Protein 1T71 (pdb70)

Sequence (281 aa):
MMNSIKFIFLGDVYGKAGRNIIKNNLAQLKSKYQADLVIVNAENTTHGKGLSLKHYEFLKEAGVNYITMGNHTWFQKLDLAVVINKKDLVRPLNLDTSFAFHNLGQGSLVFEFNKAKIRITNLLGTSVPLPFKTTNPFKVLKELILKRDCDLHIVDFHAETTSEKNAFCMAFDGYVTTIFGTHTHVPSADLRITPKGSAYITDVGMCGPGFGSVIGANPEQSIRLFCAGSREHFEVSKCGAQLNGVFFEVDVNTKKVIKTEAIRIVEDDPRYLKQDYFNLI

InterPro domains:
  IPR005235 Metallophosphoesterase, YmdB-like [PF13277] (8-262)
  IPR005235 Metallophosphoesterase, YmdB-like [PIRSF004789] (5-269)
  IPR005235 Metallophosphoesterase, YmdB-like [PTHR36303] (5-270)
  IPR005235 Metallophosphoesterase, YmdB-like [TIGR00282] (5-274)
  IPR029052 Metallo-dependent phosphatase-like [G3DSA:3.60.21.10] (1-281)
  IPR029052 Metallo-dependent phosphatase-like [SSF56300] (5-265)

Solvent-accessible surface area: 13166 Å² total; per-residue (Å²): 245,91,66,26,1,62,0,0,0,0,0,0,0,12,0,137,16,0,18,69,10,1,87,101,20,3,69,114,17,85,71,147,23,122,13,61,13,0,0,0,0,0,3,5,0,6,136,2,45,0,8,13,64,149,14,5,82,51,0,76,96,13,28,2,49,35,2,0,4,0,25,59,12,18,94,39,130,170,44,26,63,81,6,5,86,35,143,17,1,1,14,0,51,0,15,28,109,92,27,66,69,59,105,24,25,63,4,19,9,50,36,141,52,90,166,4,80,0,23,0,0,0,0,0,0,98,36,7,114,42,133,33,129,26,53,61,0,55,151,32,0,110,133,28,19,104,86,182,49,40,54,0,7,1,0,0,0,0,0,81,43,94,79,17,2,61,51,0,10,142,53,11,10,33,152,9,8,0,2,0,0,0,33,43,14,85,43,34,119,57,35,129,59,12,114,118,15,3,0,11,4,10,3,2,0,1,0,0,0,2,137,9,22,53,75,0,19,30,9,76,14,17,44,95,97,167,68,73,45,42,227,67,131,88,89,36,8,192,11,14,12,25,0,2,4,0,8,0,23,0,11,20,104,76,96,98,7,74,110,31,81,62,7,131,39,67,91,111,34,107,122,77,148,145,57,79,44,190,91,126,49

CATH classification: 3.60.21.10

Secondary structure (DSSP, 8-state):
-----EEEEE-EEBHHHHHHHHHTTHHHHHHHHT-SEEEEE-TBTTTTSS--HHHHHHHHHHT--EEE--TTTT--GGGHHHHTT-TTEE-BS-B-TTSTTTTSSBSEEEEE-SS-EEEEEEEE-TTS--SS-B--HHHHHHHHHTT---SEEEEEEE-S-HHHHHHHHHHHTTTSSEEEEESSSS--TT-EE-TTS-EEES---EEB--BTBBTTB-HHHHHHHHTT-------B--S-EEEEEEEEE--TTT----EEEEEEEEE--GGGTT--TT---

Radius of gyration: 18.38 Å; Cα contacts (8 Å, |Δi|>4): 696; chains: 1; bounding box: 46×60×40 Å

Foldseek 3Di:
DFDWAKEKEWAEQAEPQLLVVLLVPVVVVCVVRVHPAYEYEHQLYHQGGEADPVRLVSCVVSGHQAYEYAQRHCVPPVCQLPVQQDQRYAYACFADPVDDCNPRHHQKDWDADDLWIEMEGEHEFPQDDHPHDTHHPLVVVVVVLVVPDTLAYHYEYEYDDLVSLVVSCVSCVQSHAEREYHHPQQFDPAWDQDPNQHTYGSYQHYWEAAPLADSQWHVLCVLCCVPVNDPPDTGGDPFWTKIWIKMWMAGSVVRGIDDMDIDIDTTGHCVSVVDDCVVSD

Organism: Mycoplasma pneumoniae (strain ATCC 29342 / M129 / Subtype 1) (NCBI:txid272634)

B-factor: mean 36.64, std 18.84, range [13.67, 140.33]

Nearest PDB structures (foldseek):
  1t71-assembly1_A  TM=1.004E+00  e=1.460E-63  Mycoplasmoides pneumoniae M129
  4b2o-assembly1_D  TM=9.409E-01  e=4.044E-31  Bacillus subtilis subsp. subtilis str. 168
  1t70-assembly4_H  TM=9.377E-01  e=1.439E-26  Deinococcus radiodurans R1 = ATCC 13939 = DSM 20539
  2cv9-assembly1_A  TM=9.483E-01  e=6.217E-26  Thermus thermophilus HB8
  6weo-assembly11_S  TM=5.637E-01  e=6.000E+00  Mus musculus

Structure (mmCIF, N/CA/C/O backbone):
data_1T71
#
_entry.id   1T71
#
_cell.length_a   84.896
_cell.length_b   84.896
_cell.length_c   162.726
_cell.angle_alpha   90.00
_cell.angle_beta   90.00
_cell.angle_gamma   90.00
#
_symmetry.space_group_name_H-M   'P 43 21 2'
#
loop_
_entity.id
_entity.type
_entity.pdbx_description
1 polymer phosphatase
2 non-polymer 'FE (III) ION'
3 water water
#
loop_
_atom_site.group_PDB
_atom_site.id
_atom_site.type_symbol
_atom_site.label_atom_id
_atom_site.label_alt_id
_atom_site.label_comp_id
_atom_site.label_asym_id
_atom_site.label_entity_id
_atom_site.label_seq_id
_atom_site.pdbx_PDB_ins_code
_atom_site.Cartn_x
_atom_site.Cartn_y
_atom_site.Cartn_z
_atom_site.occupancy
_atom_site.B_iso_or_equiv
_atom_site.auth_seq_id
_atom_site.auth_comp_id
_atom_site.auth_asym_id
_atom_site.auth_atom_id
_atom_site.pdbx_PDB_model_num
ATOM 1 N N . MET A 1 1 ? 21.055 103.465 126.542 1.00 88.82 1 MET A N 1
ATOM 2 C CA . MET A 1 1 ? 21.425 103.034 125.162 1.00 88.93 1 MET A CA 1
ATOM 3 C C . MET A 1 1 ? 21.852 101.565 125.111 1.00 87.54 1 MET A C 1
ATOM 4 O O . MET A 1 1 ? 21.191 100.736 124.483 1.00 87.88 1 MET A O 1
ATOM 9 N N . MET A 1 2 ? 22.960 101.264 125.783 1.00 93.37 2 MET A N 1
ATOM 10 C CA . MET A 1 2 ? 23.539 9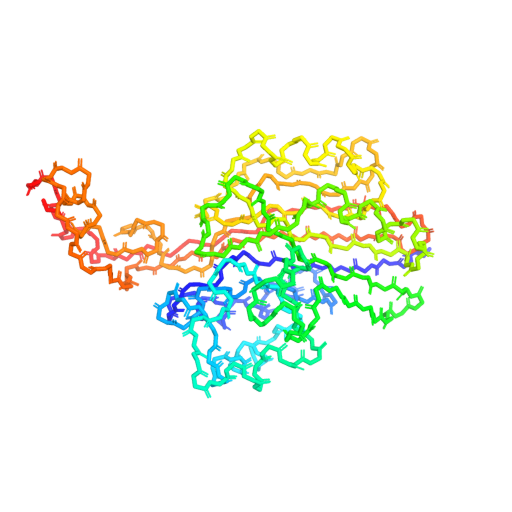9.921 125.836 1.00 90.65 2 MET A CA 1
ATOM 11 C C . MET A 1 2 ? 23.555 99.249 124.464 1.00 88.13 2 MET A C 1
ATOM 12 O O . MET A 1 2 ? 22.518 98.860 123.924 1.00 88.25 2 MET A O 1
ATOM 17 N N . ASN A 1 3 ? 24.743 99.133 123.887 1.00 51.91 3 ASN A N 1
ATOM 18 C CA . ASN A 1 3 ? 24.863 98.503 122.588 1.00 48.68 3 ASN A CA 1
ATOM 19 C C . ASN A 1 3 ? 25.155 97.023 122.781 1.00 45.35 3 ASN A C 1
ATOM 20 O O . ASN A 1 3 ? 25.895 96.629 123.683 1.00 44.28 3 ASN A O 1
ATOM 25 N N . SER A 1 4 ? 24.550 96.207 121.929 1.00 53.47 4 SER A N 1
ATOM 26 C CA . SER A 1 4 ? 24.726 94.772 121.990 1.00 49.18 4 SER A CA 1
ATOM 27 C C . SER A 1 4 ? 25.072 94.247 120.610 1.00 46.81 4 SER A C 1
ATOM 28 O O . SER A 1 4 ? 25.036 94.981 119.626 1.00 45.83 4 SER A O 1
ATOM 31 N N . ILE A 1 5 ? 25.408 92.966 120.550 1.00 36.86 5 ILE A N 1
ATOM 32 C CA . ILE A 1 5 ? 25.731 92.323 119.293 1.00 33.60 5 ILE A CA 1
ATOM 33 C C . ILE A 1 5 ? 24.766 91.148 119.169 1.00 32.79 5 ILE A C 1
ATOM 34 O O . ILE A 1 5 ? 24.647 90.325 120.077 1.00 29.66 5 ILE A O 1
ATOM 39 N N . LYS A 1 6 ? 24.054 91.102 118.050 1.00 35.37 6 LYS A N 1
ATOM 40 C CA . LYS A 1 6 ? 23.085 90.054 117.798 1.00 35.47 6 LYS A CA 1
ATOM 41 C C . LYS A 1 6 ? 23.669 89.012 116.859 1.00 34.02 6 LYS A C 1
ATOM 42 O O . LYS A 1 6 ? 24.112 89.339 115.755 1.00 34.13 6 LYS A O 1
ATOM 48 N N . PHE A 1 7 ? 23.686 87.759 117.312 1.00 29.78 7 PHE A N 1
ATOM 49 C CA . PHE A 1 7 ? 24.238 86.663 116.518 1.00 27.68 7 PHE A CA 1
ATOM 50 C C . PHE A 1 7 ? 23.217 85.611 116.129 1.00 27.02 7 PHE A C 1
ATOM 51 O O . PHE A 1 7 ? 22.149 85.501 116.730 1.00 28.41 7 PHE A O 1
ATOM 59 N N . ILE A 1 8 ? 23.589 84.816 115.131 1.00 27.20 8 ILE A N 1
ATOM 60 C CA . ILE A 1 8 ? 22.788 83.692 114.661 1.00 26.01 8 ILE A CA 1
ATOM 61 C C . ILE A 1 8 ? 23.785 82.560 114.436 1.00 25.83 8 ILE A C 1
ATOM 62 O O . ILE A 1 8 ? 24.730 82.711 113.660 1.00 24.79 8 ILE A O 1
ATOM 67 N N . PHE A 1 9 ? 23.592 81.443 115.133 1.00 27.97 9 PHE A N 1
ATOM 68 C CA . PHE A 1 9 ? 24.476 80.289 114.990 1.00 27.48 9 PHE A CA 1
ATOM 69 C C . PHE A 1 9 ? 23.671 79.107 114.444 1.00 27.49 9 PHE A C 1
ATOM 70 O O . PHE A 1 9 ? 22.687 78.688 115.053 1.00 28.89 9 PHE A O 1
ATOM 78 N N . LEU A 1 10 ? 24.089 78.576 113.297 1.00 28.28 10 LEU A N 1
ATOM 79 C CA . LEU A 1 10 ? 23.392 77.451 112.673 1.00 27.49 10 LEU A CA 1
ATOM 80 C C . LEU A 1 10 ? 24.192 76.158 112.811 1.00 27.99 10 LEU A C 1
ATOM 81 O O . LEU A 1 10 ? 25.422 76.164 112.693 1.00 29.53 10 LEU A O 1
ATOM 86 N N . GLY A 1 11 ? 23.484 75.057 113.050 1.00 24.27 11 GLY A N 1
ATOM 87 C CA . GLY A 1 11 ? 24.128 73.763 113.221 1.00 24.09 11 GLY A CA 1
ATOM 88 C C . GLY A 1 11 ? 24.615 73.116 111.935 1.00 25.49 11 GLY A C 1
ATOM 89 O O . GLY A 1 11 ? 24.344 73.602 110.838 1.00 25.94 11 GLY A O 1
ATOM 90 N N . ASP A 1 12 ? 25.330 72.004 112.089 1.00 23.87 12 ASP A N 1
ATOM 91 C CA . ASP A 1 12 ? 25.914 71.242 110.988 1.00 22.62 12 ASP A CA 1
ATOM 92 C C . ASP A 1 12 ? 25.205 71.343 109.649 1.00 20.86 12 ASP A C 1
ATOM 93 O O . ASP A 1 12 ? 24.087 70.848 109.494 1.00 19.61 12 ASP A O 1
ATOM 98 N N . VAL A 1 13 ? 25.874 71.971 108.681 1.00 22.06 13 VAL A N 1
ATOM 99 C CA . VAL A 1 13 ? 25.338 72.107 107.326 1.00 22.24 13 VAL A CA 1
ATOM 100 C C . VAL A 1 13 ? 25.558 70.751 106.664 1.00 21.76 13 VAL A C 1
ATOM 101 O O . VAL A 1 13 ? 26.683 70.263 106.610 1.00 24.32 13 VAL A O 1
ATOM 105 N N . TYR A 1 14 ? 24.497 70.149 106.145 1.00 22.05 14 TYR A N 1
ATOM 106 C CA . TYR A 1 14 ? 24.613 68.819 105.557 1.00 21.88 14 TYR A CA 1
ATOM 107 C C . TYR A 1 14 ? 24.078 68.693 104.125 1.00 22.73 14 TYR A C 1
ATOM 108 O O . TYR A 1 14 ? 22.865 68.732 103.889 1.00 20.55 14 TYR A O 1
ATOM 117 N N . GLY A 1 15 ? 25.000 68.541 103.176 1.00 22.12 15 GLY A N 1
ATOM 118 C CA . GLY A 1 15 ? 24.633 68.363 101.782 1.00 22.85 15 GLY A CA 1
ATOM 119 C C . GLY A 1 15 ? 23.904 69.488 101.072 1.00 24.46 15 GLY A C 1
ATOM 120 O O . GLY A 1 15 ? 23.837 70.622 101.550 1.00 23.14 15 GLY A O 1
ATOM 121 N N . LYS A 1 16 ? 23.349 69.157 99.910 1.00 26.00 16 LYS A N 1
ATOM 122 C CA . LYS A 1 16 ? 22.623 70.123 99.095 1.00 26.45 16 LYS A CA 1
ATOM 123 C C . LYS A 1 16 ? 21.391 70.632 99.832 1.00 24.98 16 LYS A C 1
ATOM 124 O O . LYS A 1 16 ? 21.058 71.815 99.761 1.00 24.10 16 LYS A O 1
ATOM 130 N N . ALA A 1 17 ? 20.715 69.740 100.547 1.00 22.80 17 ALA A N 1
ATOM 131 C CA . ALA A 1 17 ? 19.518 70.137 101.273 1.00 22.43 17 ALA A CA 1
ATOM 132 C C . ALA A 1 17 ? 19.837 71.210 102.312 1.00 22.28 17 ALA A C 1
ATOM 133 O O . ALA A 1 17 ? 19.092 72.175 102.466 1.00 22.18 17 ALA A O 1
ATOM 135 N N . GLY A 1 18 ? 20.942 71.041 103.025 1.00 24.22 18 GLY A N 1
ATOM 136 C CA . GLY A 1 18 ? 21.298 72.023 104.029 1.00 25.00 18 GLY A CA 1
ATOM 137 C C . GLY A 1 18 ? 21.677 73.331 103.365 1.00 25.98 18 GLY A C 1
ATOM 138 O O . GLY A 1 18 ? 21.260 74.407 103.793 1.00 24.12 18 GLY A O 1
ATOM 139 N N . ARG A 1 19 ? 22.472 73.230 102.308 1.00 27.38 19 ARG A N 1
ATOM 140 C CA . ARG A 1 19 ? 22.922 74.405 101.573 1.00 29.76 19 ARG A CA 1
ATOM 141 C C . ARG A 1 19 ? 21.739 75.221 101.072 1.00 28.34 19 ARG A C 1
ATOM 142 O O . ARG A 1 19 ? 21.699 76.437 101.246 1.00 26.77 19 ARG A O 1
ATOM 150 N N . ASN A 1 20 ? 20.770 74.543 100.465 1.00 27.10 20 ASN A N 1
ATOM 151 C CA . ASN A 1 20 ? 19.594 75.213 99.925 1.00 28.12 20 ASN A CA 1
ATOM 152 C C . ASN A 1 20 ? 18.655 75.864 100.930 1.00 27.83 20 ASN A C 1
ATOM 153 O O . ASN A 1 20 ? 18.176 76.975 100.699 1.00 27.32 20 ASN A O 1
ATOM 158 N N . ILE A 1 21 ? 18.376 75.198 102.045 1.00 27.44 21 ILE A N 1
ATOM 159 C CA . ILE A 1 21 ? 17.464 75.807 102.999 1.00 27.18 21 ILE A CA 1
ATOM 160 C C . ILE A 1 21 ? 18.108 77.026 103.664 1.00 27.03 21 ILE A C 1
ATOM 161 O O . ILE A 1 21 ? 17.408 77.928 104.119 1.00 26.31 21 ILE A O 1
ATOM 166 N N . ILE A 1 22 ? 19.438 77.061 103.705 1.00 24.15 22 ILE A N 1
ATOM 167 C CA . ILE A 1 22 ? 20.132 78.197 104.300 1.00 26.86 22 ILE A CA 1
ATOM 168 C C . ILE A 1 22 ? 20.120 79.378 103.326 1.00 28.40 22 ILE A C 1
ATOM 169 O O . ILE A 1 22 ? 19.931 80.529 103.724 1.00 29.09 22 ILE A O 1
ATOM 174 N N . LYS A 1 23 ? 20.321 79.089 102.048 1.00 30.81 23 LYS A N 1
ATOM 175 C CA . LYS A 1 23 ? 20.320 80.137 101.036 1.00 34.11 23 LYS A CA 1
ATOM 176 C C . LYS A 1 23 ? 18.934 80.771 100.937 1.00 33.55 23 LYS A C 1
ATOM 177 O O . LYS A 1 23 ? 18.808 81.980 100.796 1.00 35.51 23 LYS A O 1
ATOM 183 N N . ASN A 1 24 ? 17.899 79.945 101.028 1.00 34.60 24 ASN A N 1
ATOM 184 C CA . ASN A 1 24 ? 16.519 80.416 100.932 1.00 34.86 24 ASN A CA 1
ATOM 185 C C . ASN A 1 24 ? 15.934 81.049 102.195 1.00 34.25 24 ASN A C 1
ATOM 186 O O . ASN A 1 24 ? 14.784 81.484 102.171 1.00 34.67 24 ASN A O 1
ATOM 191 N N . ASN A 1 25 ? 16.692 81.107 103.290 1.00 30.09 25 ASN A N 1
ATOM 192 C CA . ASN A 1 25 ? 16.140 81.670 104.524 1.00 29.63 25 ASN A CA 1
ATOM 193 C C . ASN A 1 25 ? 17.037 82.592 105.342 1.00 29.01 25 ASN A C 1
ATOM 194 O O . ASN A 1 25 ? 16.547 83.342 106.184 1.00 29.26 25 ASN A O 1
ATOM 199 N N . LEU A 1 26 ? 18.341 82.548 105.105 1.00 30.47 26 LEU A N 1
ATOM 200 C CA . LEU A 1 26 ? 19.262 83.359 105.891 1.00 31.76 26 LEU A CA 1
ATOM 201 C C . LEU A 1 26 ? 18.952 84.858 105.883 1.00 32.22 26 LEU A C 1
ATOM 202 O O . LEU A 1 26 ? 18.995 85.511 106.930 1.00 31.69 26 LEU A O 1
ATOM 207 N N . ALA A 1 27 ? 18.635 85.405 104.714 1.00 30.06 27 ALA A N 1
ATOM 208 C CA . ALA A 1 27 ? 18.321 86.829 104.619 1.00 29.78 27 ALA A CA 1
ATOM 209 C C . ALA A 1 27 ? 17.130 87.154 105.509 1.00 29.65 27 ALA A C 1
ATOM 210 O O . ALA A 1 27 ? 17.181 88.076 106.319 1.00 29.51 27 ALA A O 1
ATOM 212 N N . GLN A 1 28 ? 16.057 86.386 105.354 1.00 30.65 28 GLN A N 1
ATOM 213 C CA . GLN A 1 28 ? 14.843 86.588 106.139 1.00 32.54 28 GLN A CA 1
ATOM 214 C C . GLN A 1 28 ? 15.133 86.527 107.634 1.00 31.96 28 GLN A C 1
ATOM 215 O O . GLN A 1 28 ? 14.683 87.378 108.400 1.00 32.82 28 GLN A O 1
ATOM 221 N N . LEU A 1 29 ? 15.878 85.505 108.040 1.00 29.24 29 LEU A N 1
ATOM 222 C CA . LEU A 1 29 ? 16.236 85.309 109.436 1.00 29.56 29 LEU A CA 1
ATOM 223 C C . LEU A 1 29 ? 17.136 86.436 109.922 1.00 30.53 29 LEU A C 1
ATOM 224 O O . LEU A 1 29 ? 16.929 86.987 111.006 1.00 29.51 29 LEU A O 1
ATOM 229 N N . LYS A 1 30 ? 18.137 86.777 109.120 1.00 36.19 30 LYS A N 1
ATOM 230 C CA . LYS A 1 30 ? 19.060 87.844 109.483 1.00 38.65 30 LYS A CA 1
ATOM 231 C C . LYS A 1 30 ? 18.262 89.128 109.707 1.00 39.18 30 LYS A C 1
ATOM 232 O O . LYS A 1 30 ? 18.545 89.906 110.618 1.00 37.90 30 LYS A O 1
ATOM 238 N N . SER A 1 31 ? 17.245 89.328 108.877 1.00 40.55 31 SER A N 1
ATOM 239 C CA . SER A 1 31 ? 16.397 90.506 108.980 1.00 40.56 31 SER A CA 1
ATOM 240 C C . SER A 1 31 ? 15.504 90.447 110.214 1.00 39.77 31 SER A C 1
ATOM 241 O O . SER A 1 31 ? 15.425 91.405 110.979 1.00 39.10 31 SER A O 1
ATOM 244 N N . LYS A 1 32 ? 14.830 89.317 110.399 1.00 38.74 32 LYS A N 1
ATOM 245 C CA . LYS A 1 32 ? 13.929 89.133 111.536 1.00 38.07 32 LYS A CA 1
ATOM 246 C C . LYS A 1 32 ? 14.575 89.394 112.897 1.00 37.65 32 LYS A C 1
ATOM 247 O O . LYS A 1 32 ? 13.948 89.973 113.788 1.00 37.76 32 LYS A O 1
ATOM 253 N N . TYR A 1 33 ? 15.822 88.968 113.063 1.00 35.37 33 TYR A N 1
ATOM 254 C CA . TYR A 1 33 ? 16.514 89.158 114.336 1.00 34.48 33 TYR A CA 1
ATOM 255 C C . TYR A 1 33 ? 17.457 90.353 114.342 1.00 34.87 33 TYR A C 1
ATOM 256 O O . TYR A 1 33 ? 18.077 90.648 115.367 1.00 34.24 33 TYR A O 1
ATOM 265 N N . GLN A 1 34 ? 17.557 91.044 113.209 1.00 35.09 34 GLN A N 1
ATOM 266 C CA . GLN A 1 34 ? 18.459 92.181 113.097 1.00 35.58 34 GLN A CA 1
ATOM 267 C C . GLN A 1 34 ? 19.842 91.684 113.466 1.00 35.25 34 GLN A C 1
ATOM 268 O O . GLN A 1 34 ? 20.600 92.372 114.142 1.00 36.29 34 GLN A O 1
ATOM 274 N N . ALA A 1 35 ? 20.162 90.474 113.023 1.00 35.09 35 ALA A N 1
ATOM 275 C CA . ALA A 1 35 ? 21.452 89.873 113.321 1.00 34.47 35 ALA A CA 1
ATOM 276 C C . ALA A 1 35 ? 22.582 90.689 112.731 1.00 34.49 35 ALA A C 1
ATOM 277 O O . ALA A 1 35 ? 22.442 91.280 111.662 1.00 35.65 35 ALA A O 1
ATOM 279 N N . ASP A 1 36 ? 23.703 90.718 113.440 1.00 36.16 36 ASP A N 1
ATOM 280 C CA . ASP A 1 36 ? 24.885 91.439 112.997 1.00 34.61 36 ASP A CA 1
ATOM 281 C C . ASP A 1 36 ? 25.865 90.452 112.383 1.00 35.30 36 ASP A C 1
ATOM 282 O O . ASP A 1 36 ? 26.600 90.788 111.455 1.00 35.42 36 ASP A O 1
ATOM 287 N N . LEU A 1 37 ? 25.863 89.227 112.904 1.00 34.94 37 LEU A N 1
ATOM 288 C CA . LEU A 1 37 ? 26.784 88.198 112.446 1.00 33.16 37 LEU A CA 1
ATOM 289 C C . LEU A 1 37 ? 26.143 86.817 112.349 1.00 33.33 37 LEU A C 1
ATOM 290 O O . LEU A 1 37 ? 25.255 86.475 113.132 1.00 32.56 37 LEU A O 1
ATOM 295 N N . VAL A 1 38 ? 26.611 86.026 111.386 1.00 28.95 38 VAL A N 1
ATOM 296 C CA . VAL A 1 38 ? 26.107 84.677 111.168 1.00 26.53 38 VAL A CA 1
ATOM 297 C C . VAL A 1 38 ? 27.271 83.687 111.215 1.00 26.48 38 VAL A C 1
ATOM 298 O O . VAL A 1 38 ? 28.255 83.828 110.487 1.00 25.45 38 VAL A O 1
ATOM 302 N N . ILE A 1 39 ? 27.154 82.692 112.087 1.00 27.50 39 ILE A N 1
ATOM 303 C CA . ILE A 1 39 ? 28.181 81.673 112.251 1.00 26.91 39 ILE A CA 1
ATOM 304 C C . ILE A 1 39 ? 27.531 80.315 112.002 1.00 27.57 39 ILE A C 1
ATOM 305 O O . ILE A 1 39 ? 26.388 80.084 112.413 1.00 27.35 39 ILE A O 1
ATOM 310 N N . VAL A 1 40 ? 28.236 79.422 111.317 1.00 23.41 40 VAL A N 1
ATOM 311 C CA . VAL A 1 40 ? 27.679 78.100 111.065 1.00 22.65 40 VAL A CA 1
ATOM 312 C C . VAL A 1 40 ? 28.743 77.023 111.110 1.00 22.25 40 VAL A C 1
ATOM 313 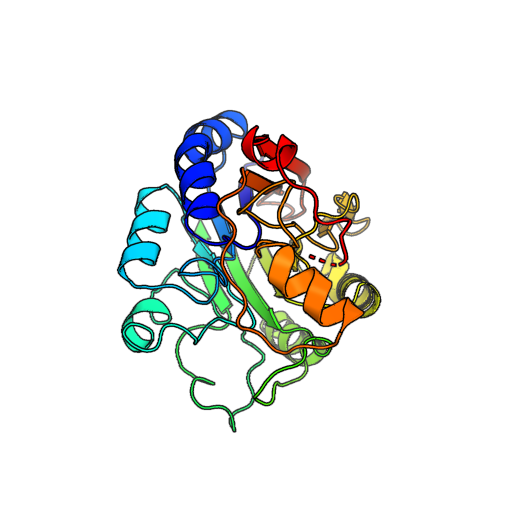O O . VAL A 1 40 ? 29.909 77.272 110.823 1.00 21.79 40 VAL A O 1
ATOM 317 N N . ASN A 1 41 ? 28.335 75.827 111.515 1.00 22.40 41 ASN A N 1
ATOM 318 C CA . ASN A 1 41 ? 29.236 74.685 111.536 1.00 21.54 41 ASN A CA 1
ATOM 319 C C . ASN A 1 41 ? 28.938 74.070 110.168 1.00 21.23 41 ASN A C 1
ATOM 320 O O . ASN A 1 41 ? 27.785 73.758 109.869 1.00 20.06 41 ASN A O 1
ATOM 325 N N . ALA A 1 42 ? 29.964 73.914 109.336 1.00 20.67 42 ALA A N 1
ATOM 326 C CA . ALA A 1 42 ? 29.784 73.382 107.984 1.00 21.47 42 ALA A CA 1
ATOM 327 C C . ALA A 1 42 ? 30.493 72.059 107.733 1.00 20.87 42 ALA A C 1
ATOM 328 O O . ALA A 1 42 ? 30.786 71.710 106.588 1.00 20.49 42 ALA A O 1
ATOM 330 N N . GLU A 1 43 ? 30.732 71.303 108.797 1.00 23.08 43 GLU A N 1
ATOM 331 C CA . GLU A 1 43 ? 31.451 70.039 108.683 1.00 24.04 43 GLU A CA 1
ATOM 332 C C . GLU A 1 43 ? 30.874 68.952 107.773 1.00 24.86 43 GLU A C 1
ATOM 333 O O . GLU A 1 43 ? 31.590 68.014 107.426 1.00 27.39 43 GLU A O 1
ATOM 339 N N . ASN A 1 44 ? 29.597 69.052 107.403 1.00 22.82 44 ASN A N 1
ATOM 340 C CA . ASN A 1 44 ? 28.965 68.049 106.533 1.00 21.53 44 ASN A CA 1
ATOM 341 C C . ASN A 1 44 ? 28.506 68.638 105.196 1.00 22.10 44 ASN A C 1
ATOM 342 O O . ASN A 1 44 ? 27.765 68.000 104.452 1.00 18.70 44 ASN A O 1
ATOM 347 N N . THR A 1 45 ? 28.948 69.852 104.891 1.00 24.69 45 THR A N 1
ATOM 348 C CA . THR A 1 45 ? 28.525 70.529 103.677 1.00 23.77 45 THR A CA 1
ATOM 349 C C . THR A 1 45 ? 28.626 69.781 102.347 1.00 25.01 45 THR A C 1
ATOM 350 O O . THR A 1 45 ? 27.620 69.617 101.655 1.00 26.86 45 THR A O 1
ATOM 354 N N . THR A 1 46 ? 29.824 69.330 101.988 1.00 22.69 46 THR A N 1
ATOM 355 C CA . THR A 1 46 ? 30.047 68.649 100.713 1.00 23.24 46 THR A CA 1
ATOM 356 C C . THR A 1 46 ? 29.839 67.129 100.748 1.00 24.19 46 THR A C 1
ATOM 357 O O . THR A 1 46 ? 30.645 66.387 101.314 1.00 23.02 46 THR A O 1
ATOM 361 N N . HIS A 1 47 ? 28.757 66.678 100.118 1.00 26.42 47 HIS A N 1
ATOM 362 C CA . HIS A 1 47 ? 28.402 65.259 100.086 1.00 27.40 47 HIS A CA 1
ATOM 363 C C . HIS A 1 47 ? 28.349 64.641 101.486 1.00 26.80 47 HIS A C 1
ATOM 364 O O . HIS A 1 47 ? 28.692 63.472 101.685 1.00 26.64 47 HIS A O 1
ATOM 371 N N . GLY A 1 48 ? 27.913 65.444 102.454 1.00 24.58 48 GLY A N 1
ATOM 372 C CA . GLY A 1 48 ? 27.787 64.971 103.820 1.00 24.01 48 GLY A CA 1
ATOM 373 C C . GLY A 1 48 ? 29.063 64.983 104.640 1.00 25.18 48 GLY A C 1
ATOM 374 O O . GLY A 1 48 ? 29.022 64.684 105.836 1.00 23.83 48 GLY A O 1
ATOM 375 N N . LYS A 1 49 ? 30.190 65.323 104.015 1.00 21.04 49 LYS A N 1
ATOM 376 C CA . LYS A 1 49 ? 31.465 65.353 104.725 1.00 24.23 49 LYS A CA 1
ATOM 377 C C . LYS A 1 49 ? 32.459 66.380 104.194 1.00 23.08 49 LYS A C 1
ATOM 378 O O . LYS A 1 49 ? 32.825 66.365 103.015 1.00 22.51 49 LYS A O 1
ATOM 384 N N . GLY A 1 50 ? 32.893 67.273 105.073 1.00 21.53 50 GLY A N 1
ATOM 385 C CA . GLY A 1 50 ? 33.865 68.272 104.676 1.00 22.84 50 GLY A CA 1
ATOM 386 C C . GLY A 1 50 ? 33.295 69.432 103.888 1.00 23.58 50 GLY A C 1
ATOM 387 O O . GLY A 1 50 ? 32.079 69.529 103.680 1.00 20.64 50 GLY A O 1
ATOM 388 N N . LEU A 1 51 ? 34.187 70.302 103.425 1.00 24.52 51 LEU A N 1
ATOM 389 C CA . LEU A 1 51 ? 33.781 71.492 102.686 1.00 24.09 51 LEU A CA 1
ATOM 390 C C . LEU A 1 51 ? 34.694 71.789 101.496 1.00 24.83 51 LEU A C 1
ATOM 391 O O . LEU A 1 51 ? 35.899 71.987 101.665 1.00 26.22 51 LEU A O 1
ATOM 396 N N . SER A 1 52 ? 34.117 71.817 100.297 1.00 21.74 52 SER A N 1
ATOM 397 C CA . SER A 1 52 ? 34.873 72.117 99.082 1.00 24.01 52 SER A CA 1
ATOM 398 C C . SER A 1 52 ? 35.025 73.635 98.988 1.00 23.87 52 SER A C 1
ATOM 399 O O . SER A 1 52 ? 34.309 74.371 99.668 1.00 23.13 52 SER A O 1
ATOM 402 N N . LEU A 1 53 ? 35.948 74.103 98.150 1.00 26.70 53 LEU A N 1
ATOM 403 C CA . LEU A 1 53 ? 36.155 75.543 97.982 1.00 27.12 53 LEU A CA 1
ATOM 404 C C . LEU A 1 53 ? 34.875 76.111 97.393 1.00 26.94 53 LEU A C 1
ATOM 405 O O . LEU A 1 53 ? 34.394 77.166 97.804 1.00 26.94 53 LEU A O 1
ATOM 410 N N . LYS A 1 54 ? 34.336 75.396 96.411 1.00 26.51 54 LYS A N 1
ATOM 411 C CA . LYS A 1 54 ? 33.107 75.799 95.750 1.00 28.00 54 LYS A CA 1
ATOM 412 C C . LYS A 1 54 ? 32.022 76.034 96.797 1.00 26.77 54 LYS A C 1
ATOM 413 O O . LYS A 1 54 ? 31.377 77.078 96.812 1.00 26.12 54 LYS A O 1
ATOM 419 N N . HIS A 1 55 ? 31.835 75.068 97.689 1.00 25.96 55 HIS A N 1
ATOM 420 C CA . HIS A 1 55 ? 30.809 75.196 98.711 1.00 25.69 55 HIS A CA 1
ATOM 421 C C . HIS A 1 55 ? 31.130 76.236 99.776 1.00 26.57 55 HIS A C 1
ATOM 422 O O . HIS A 1 55 ? 30.220 76.835 100.359 1.00 25.92 55 HIS A O 1
ATOM 429 N N . TYR A 1 56 ? 32.416 76.470 100.020 1.00 25.25 56 TYR A N 1
ATOM 430 C CA . TYR A 1 56 ? 32.804 77.471 100.997 1.00 26.09 56 TYR A CA 1
ATOM 431 C C . TYR A 1 56 ? 32.375 78.838 100.474 1.00 27.71 56 TYR A C 1
ATOM 432 O O . TYR A 1 56 ? 31.851 79.665 101.221 1.00 28.38 56 TYR A O 1
ATOM 441 N N . GLU A 1 57 ? 32.588 79.080 99.185 1.00 27.22 57 GLU A N 1
ATOM 442 C CA . GLU A 1 57 ? 32.192 80.364 98.617 1.00 28.29 57 GLU A CA 1
ATOM 443 C C . GLU A 1 57 ? 30.668 80.468 98.573 1.00 27.07 57 GLU A C 1
ATOM 444 O O . GLU A 1 57 ? 30.110 81.541 98.792 1.00 27.24 57 GLU A O 1
ATOM 450 N N . PHE A 1 58 ? 29.993 79.352 98.311 1.00 30.71 58 PHE A N 1
ATOM 451 C CA . PHE A 1 58 ? 28.532 79.351 98.288 1.00 30.87 58 PHE A CA 1
ATOM 452 C C . PHE A 1 58 ? 27.996 79.841 99.641 1.00 31.78 58 PHE A C 1
ATOM 453 O O . PHE A 1 58 ? 27.157 80.746 99.701 1.00 31.73 58 PHE A O 1
ATOM 461 N N . LEU A 1 59 ? 28.469 79.226 100.723 1.00 27.85 59 LEU A N 1
ATOM 462 C CA . LEU A 1 59 ? 28.031 79.609 102.063 1.00 27.87 59 LEU A CA 1
ATOM 463 C C . LEU A 1 59 ? 28.367 81.067 102.322 1.00 28.16 59 LEU A C 1
ATOM 464 O O . LEU A 1 59 ? 27.586 81.811 102.911 1.00 28.72 59 LEU A O 1
ATOM 469 N N . LYS A 1 60 ? 29.544 81.463 101.867 1.00 27.76 60 LYS A N 1
ATOM 470 C CA . LYS A 1 60 ? 30.009 82.826 102.034 1.00 29.29 60 LYS A CA 1
ATOM 471 C C . LYS A 1 60 ? 29.098 83.807 101.291 1.00 29.98 60 LYS A C 1
ATOM 472 O O . LYS A 1 60 ? 28.734 84.857 101.822 1.00 27.94 60 LYS A O 1
ATOM 478 N N . GLU A 1 61 ? 28.718 83.464 100.066 1.00 36.73 61 GLU A N 1
ATOM 479 C CA . GLU A 1 61 ? 27.857 84.352 99.296 1.00 40.12 61 GLU A CA 1
ATOM 480 C C . GLU A 1 61 ? 26.421 84.284 99.782 1.00 38.94 61 GLU A C 1
ATOM 481 O O . GLU A 1 61 ? 25.615 85.154 99.464 1.00 41.02 61 GLU A O 1
ATOM 487 N N . ALA A 1 62 ? 26.100 83.251 100.553 1.00 33.07 62 ALA A N 1
ATOM 488 C CA . ALA A 1 62 ? 24.746 83.094 101.072 1.00 32.32 62 ALA A CA 1
ATOM 489 C C . ALA A 1 62 ? 24.521 83.968 102.297 1.00 32.44 62 ALA A C 1
ATOM 490 O O . ALA A 1 62 ? 23.381 84.162 102.725 1.00 33.23 62 ALA A O 1
ATOM 492 N N . GLY A 1 63 ? 25.605 84.487 102.868 1.00 34.29 63 GLY A N 1
ATOM 493 C CA . GLY A 1 63 ? 25.471 85.337 104.037 1.00 33.03 63 GLY A CA 1
ATOM 494 C C . GLY A 1 63 ? 26.219 84.887 105.283 1.00 31.90 63 GLY A C 1
ATOM 495 O O . GLY A 1 63 ? 26.195 85.578 106.296 1.00 32.78 63 GLY A O 1
ATOM 496 N N . VAL A 1 64 ? 26.890 83.744 105.225 1.00 29.62 64 VAL A N 1
ATOM 497 C CA . VAL A 1 64 ? 27.627 83.263 106.388 1.00 28.25 64 VAL A CA 1
ATOM 498 C C . VAL A 1 64 ? 28.891 84.089 106.605 1.00 27.53 64 VAL A C 1
ATOM 499 O O . VAL A 1 64 ? 29.637 84.341 105.665 1.00 29.04 64 VAL A O 1
ATOM 503 N N . ASN A 1 65 ? 29.130 84.503 107.846 1.00 24.94 65 ASN A N 1
ATOM 504 C CA . ASN A 1 65 ? 30.311 85.298 108.174 1.00 25.99 65 ASN A CA 1
ATOM 505 C C . ASN A 1 65 ? 31.472 84.477 108.706 1.00 27.35 65 ASN A C 1
ATOM 506 O O . ASN A 1 65 ? 32.626 84.730 108.358 1.00 27.97 65 ASN A O 1
ATOM 511 N N . TYR A 1 66 ? 31.174 83.505 109.563 1.00 29.18 66 TYR A N 1
ATOM 512 C CA . TYR A 1 66 ? 32.216 82.664 110.140 1.00 29.19 66 TYR A CA 1
ATOM 513 C C . TYR A 1 66 ? 31.817 81.190 110.131 1.00 28.91 66 TYR A C 1
ATOM 514 O O . TYR A 1 66 ? 30.633 80.854 110.149 1.00 30.57 66 TYR A O 1
ATOM 523 N N . ILE A 1 67 ? 32.811 80.312 110.110 1.00 25.74 67 ILE A N 1
ATOM 524 C CA . ILE A 1 67 ? 32.554 78.882 110.053 1.00 24.61 67 ILE A CA 1
ATOM 525 C C . ILE A 1 67 ? 33.334 78.059 111.078 1.00 24.50 67 ILE A C 1
ATOM 526 O O . ILE A 1 67 ? 34.527 78.292 111.297 1.00 23.74 67 ILE A O 1
ATOM 531 N N . THR A 1 68 ? 32.651 77.103 111.705 1.00 20.54 68 THR A N 1
ATOM 532 C CA . THR A 1 68 ? 33.287 76.196 112.664 1.00 22.02 68 THR A CA 1
ATOM 533 C C . THR A 1 68 ? 33.135 74.799 112.051 1.00 21.81 68 THR A C 1
ATOM 534 O O . THR A 1 68 ? 32.274 74.606 111.186 1.00 20.47 68 THR A O 1
ATOM 538 N N . MET A 1 69 ? 33.949 73.833 112.479 1.00 19.98 69 MET A N 1
ATOM 539 C CA . MET A 1 69 ? 33.876 72.492 111.901 1.00 21.54 69 MET A CA 1
ATOM 540 C C . MET A 1 69 ? 33.737 71.351 112.909 1.00 21.76 69 MET A C 1
ATOM 541 O O . MET A 1 69 ? 33.143 71.523 113.973 1.00 22.53 69 MET A O 1
ATOM 546 N N . GLY A 1 70 ? 34.277 70.182 112.567 1.00 24.93 70 GLY A N 1
ATOM 547 C CA . GLY A 1 70 ? 34.160 69.035 113.455 1.00 22.71 70 GLY A CA 1
ATOM 548 C C . GLY A 1 70 ? 35.035 67.845 113.114 1.00 22.64 70 GLY A C 1
ATOM 549 O O . GLY A 1 70 ? 36.218 67.997 112.797 1.00 24.72 70 GLY A O 1
ATOM 550 N N . ASN A 1 71 ? 34.467 66.649 113.173 1.00 21.17 71 ASN A N 1
ATOM 551 C CA . ASN A 1 71 ? 35.259 65.462 112.894 1.00 22.13 71 ASN A CA 1
ATOM 552 C C . ASN A 1 71 ? 35.505 65.186 111.419 1.00 22.13 71 ASN A C 1
ATOM 553 O O . ASN A 1 71 ? 36.447 64.486 111.077 1.00 24.83 71 ASN A O 1
ATOM 558 N N . HIS A 1 72 ? 34.683 65.750 110.543 1.00 24.69 72 HIS A N 1
ATOM 559 C CA . HIS A 1 72 ? 34.862 65.544 109.112 1.00 24.97 72 HIS A CA 1
ATOM 560 C C . HIS A 1 72 ? 35.512 66.749 108.445 1.00 25.54 72 HIS A C 1
ATOM 561 O O . HIS A 1 72 ? 35.405 66.941 107.236 1.00 25.14 72 HIS A O 1
ATOM 568 N N . THR A 1 73 ? 36.198 67.553 109.249 1.00 24.09 73 THR A N 1
ATOM 569 C CA . THR A 1 73 ? 36.872 68.749 108.757 1.00 25.64 73 THR A CA 1
ATOM 570 C C . THR A 1 73 ? 37.795 68.522 107.547 1.00 26.09 73 THR A C 1
ATOM 571 O O . THR A 1 73 ? 37.832 69.328 106.619 1.00 26.49 73 THR A O 1
ATOM 575 N N . TRP A 1 74 ? 38.522 67.414 107.548 1.00 24.83 74 TRP A N 1
ATOM 576 C CA . TRP A 1 74 ? 39.507 67.163 106.502 1.00 25.56 74 TRP A CA 1
ATOM 577 C C . TRP A 1 74 ? 39.155 66.191 105.385 1.00 26.19 74 TRP A C 1
ATOM 578 O O . TRP A 1 74 ? 40.046 65.715 104.676 1.00 27.40 74 TRP A O 1
ATOM 589 N N . PHE A 1 75 ? 37.874 65.916 105.188 1.00 24.20 75 PHE A N 1
ATOM 590 C CA . PHE A 1 75 ? 37.510 64.963 104.157 1.00 24.32 75 PHE A CA 1
ATOM 591 C C . PHE A 1 75 ? 37.665 65.400 102.697 1.00 24.22 75 PHE A C 1
ATOM 592 O O . PHE A 1 75 ? 38.018 64.577 101.855 1.00 23.55 75 PHE A O 1
ATOM 600 N N . GLN A 1 76 ? 37.406 66.667 102.383 1.00 23.29 76 GLN A N 1
ATOM 601 C CA . GLN A 1 76 ? 37.557 67.129 101.005 1.00 24.51 76 GLN A CA 1
ATOM 602 C C . GLN A 1 76 ? 39.023 67.508 100.748 1.00 26.46 76 GLN A C 1
ATOM 603 O O . GLN A 1 76 ? 39.392 68.688 100.753 1.00 25.87 76 GLN A O 1
ATOM 609 N N . LYS A 1 77 ? 39.841 66.482 100.519 1.00 27.31 77 LYS A N 1
ATOM 610 C CA . LYS A 1 77 ? 41.281 66.620 100.297 1.00 30.84 77 LYS A CA 1
ATOM 611 C C . LYS A 1 77 ? 41.724 67.595 99.215 1.00 30.34 77 LYS A C 1
ATOM 612 O O . LYS A 1 77 ? 42.690 68.334 99.397 1.00 31.14 77 LYS A O 1
ATOM 618 N N . LEU A 1 78 ? 41.035 67.577 98.082 1.00 30.26 78 LEU A N 1
ATOM 619 C CA . LEU A 1 78 ? 41.402 68.430 96.956 1.00 30.93 78 LEU A CA 1
ATOM 620 C C . LEU A 1 78 ? 41.574 69.916 97.260 1.00 30.68 78 LEU A C 1
ATOM 621 O O . LEU A 1 78 ? 42.459 70.556 96.701 1.00 29.28 78 LEU A O 1
ATOM 626 N N . ASP A 1 79 ? 40.738 70.467 98.136 1.00 29.87 79 ASP A N 1
ATOM 627 C CA . ASP A 1 79 ? 40.825 71.890 98.458 1.00 29.46 79 ASP A CA 1
ATOM 628 C C . ASP A 1 79 ? 41.126 72.188 99.917 1.00 29.21 79 ASP A C 1
ATOM 629 O O . ASP A 1 79 ? 41.025 73.341 100.327 1.00 27.71 79 ASP A O 1
ATOM 634 N N . LEU A 1 80 ? 41.501 71.194 100.714 1.00 30.00 80 LEU A N 1
ATOM 635 C CA . LEU A 1 80 ? 41.700 71.509 102.125 1.00 30.90 80 LEU A CA 1
ATOM 636 C C . LEU A 1 80 ? 42.784 72.532 102.436 1.00 30.66 80 LEU A C 1
ATOM 637 O O . LEU A 1 80 ? 42.582 73.385 103.292 1.00 28.84 80 LEU A O 1
ATOM 642 N N . ALA A 1 81 ? 43.917 72.482 101.742 1.00 36.73 81 ALA A N 1
ATOM 643 C CA . ALA A 1 81 ? 44.978 73.456 102.008 1.00 36.94 81 ALA A CA 1
ATOM 644 C C . ALA A 1 81 ? 44.427 74.880 101.882 1.00 37.12 81 ALA A C 1
ATOM 645 O O . ALA A 1 81 ? 44.773 75.767 102.665 1.00 38.56 81 ALA A O 1
ATOM 647 N N . VAL A 1 82 ? 43.555 75.088 100.903 1.00 31.95 82 VAL A N 1
ATOM 648 C CA . VAL A 1 82 ? 42.977 76.402 100.675 1.00 31.66 82 VAL A CA 1
ATOM 649 C C . VAL A 1 82 ? 41.757 76.720 101.545 1.00 31.35 82 VAL A C 1
ATOM 650 O O . VAL A 1 82 ? 41.640 77.827 102.064 1.00 32.61 82 VAL A O 1
ATOM 654 N N . VAL A 1 83 ? 40.854 75.763 101.712 1.00 29.65 83 VAL A N 1
ATOM 655 C CA . VAL A 1 83 ? 39.652 76.012 102.509 1.00 29.81 83 VAL A CA 1
ATOM 656 C C . VAL A 1 83 ? 39.894 76.221 104.003 1.00 29.71 83 VAL A C 1
ATOM 657 O O . VAL A 1 83 ? 39.550 77.269 104.559 1.00 27.89 83 VAL A O 1
ATOM 661 N N . ILE A 1 84 ? 40.486 75.237 104.663 1.00 24.90 84 ILE A N 1
ATOM 662 C CA . ILE A 1 84 ? 40.705 75.374 106.093 1.00 27.25 84 ILE A CA 1
ATOM 663 C C . ILE A 1 84 ? 41.736 76.448 106.469 1.00 26.71 84 ILE A C 1
ATOM 664 O O . ILE A 1 84 ? 41.902 76.787 107.641 1.00 22.83 84 ILE A O 1
ATOM 669 N N . ASN A 1 85 ? 42.396 77.018 105.464 1.00 31.25 85 ASN A N 1
ATOM 670 C CA . ASN A 1 85 ? 43.350 78.096 105.705 1.00 31.63 85 ASN A CA 1
ATOM 671 C C . ASN A 1 85 ? 42.611 79.436 105.625 1.00 31.00 85 ASN A C 1
ATOM 672 O O . ASN A 1 85 ? 43.195 80.488 105.873 1.00 30.47 85 ASN A O 1
ATOM 677 N N . LYS A 1 86 ? 41.325 79.394 105.275 1.00 31.54 86 LYS A N 1
ATOM 678 C CA . LYS A 1 86 ? 40.529 80.616 105.176 1.00 32.02 86 LYS A CA 1
ATOM 679 C C . LYS A 1 86 ? 40.484 81.324 106.527 1.00 32.08 86 LYS A C 1
ATOM 680 O O . LYS A 1 86 ? 40.248 80.701 107.560 1.00 31.23 86 LYS A O 1
ATOM 686 N N . LYS A 1 87 ? 40.693 82.635 106.498 1.00 28.31 87 LYS A N 1
ATOM 687 C CA . LYS A 1 87 ? 40.726 83.465 107.701 1.00 29.79 87 LYS A CA 1
ATOM 688 C C . LYS A 1 87 ? 39.480 83.469 108.591 1.00 28.27 87 LYS A C 1
ATOM 689 O O . LYS A 1 87 ? 39.583 83.708 109.791 1.00 27.04 87 LYS A O 1
ATOM 695 N N . ASP A 1 88 ? 38.308 83.218 108.014 1.00 28.12 88 ASP A N 1
ATOM 696 C CA . ASP A 1 88 ? 37.068 83.216 108.786 1.00 27.04 88 ASP A CA 1
ATOM 697 C C . ASP A 1 88 ? 36.559 81.805 109.060 1.00 26.46 88 ASP A C 1
ATOM 698 O O . ASP A 1 88 ? 35.365 81.605 109.278 1.00 24.96 88 ASP A O 1
ATOM 703 N N . LEU A 1 89 ? 37.476 80.840 109.060 1.00 26.76 89 LEU A N 1
ATOM 704 C CA . LEU A 1 89 ? 37.138 79.436 109.282 1.00 26.53 89 LEU A CA 1
ATOM 705 C C . LEU A 1 89 ? 37.951 78.870 110.441 1.00 26.91 89 LEU A C 1
ATOM 706 O O . LEU A 1 89 ? 39.180 78.970 110.450 1.00 28.11 89 LEU A O 1
ATOM 711 N N . VAL A 1 90 ? 37.272 78.264 111.411 1.00 22.22 90 VAL A N 1
ATOM 712 C CA . VAL A 1 90 ? 37.958 77.674 112.552 1.00 23.23 90 VAL A CA 1
ATOM 713 C C . VAL A 1 90 ? 37.722 76.163 112.615 1.00 23.06 90 VAL A C 1
ATOM 714 O O . VAL A 1 90 ? 36.595 75.687 112.460 1.00 23.29 90 VAL A O 1
ATOM 718 N N . ARG A 1 91 ? 38.794 75.413 112.838 1.00 22.05 91 ARG A N 1
ATOM 719 C CA . ARG A 1 91 ? 38.701 73.967 112.936 1.00 23.55 91 ARG A CA 1
ATOM 720 C C . ARG A 1 91 ? 38.957 73.564 114.382 1.00 23.07 91 ARG A C 1
ATOM 721 O O . ARG A 1 91 ? 39.272 74.408 115.219 1.00 25.29 91 ARG A O 1
ATOM 729 N N . PRO A 1 92 ? 38.816 72.275 114.706 1.00 25.19 92 PRO A N 1
ATOM 730 C CA . PRO A 1 92 ? 39.057 71.870 116.098 1.00 26.67 92 PRO A CA 1
ATOM 731 C C . PRO A 1 92 ? 40.482 72.205 116.586 1.00 27.76 92 PRO A C 1
ATOM 732 O O . PRO A 1 92 ? 41.470 71.790 115.979 1.00 26.64 92 PRO A O 1
ATOM 736 N N . LEU A 1 93 ? 40.569 72.962 117.680 1.00 27.04 93 LEU A N 1
ATOM 737 C CA . LEU A 1 93 ? 41.846 73.381 118.275 1.00 27.79 93 LEU A CA 1
ATOM 738 C C . LEU A 1 93 ? 42.548 72.207 118.943 1.00 28.84 93 LEU A C 1
ATOM 739 O O . LEU A 1 93 ? 43.773 72.105 118.968 1.00 28.66 93 LEU A O 1
ATOM 744 N N . ASN A 1 94 ? 41.704 71.344 119.485 1.00 32.38 94 ASN A N 1
ATOM 745 C CA . ASN A 1 94 ? 42.001 70.127 120.234 1.00 34.54 94 ASN A CA 1
ATOM 746 C C . ASN A 1 94 ? 4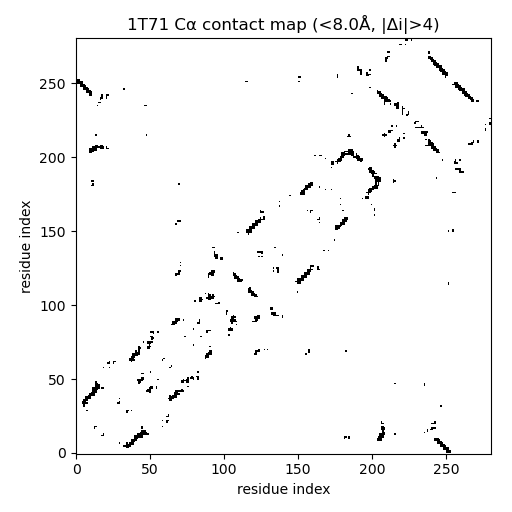2.845 69.029 119.542 1.00 33.60 94 ASN A C 1
ATOM 747 O O . ASN A 1 94 ? 42.698 67.849 119.874 1.00 31.22 94 ASN A O 1
ATOM 752 N N . LEU A 1 95 ? 43.733 69.398 118.619 1.00 34.17 95 LEU A N 1
ATOM 753 C CA . LEU A 1 95 ? 44.515 68.402 117.869 1.00 34.13 95 LEU A CA 1
ATOM 754 C C . LEU A 1 95 ? 45.910 68.011 118.377 1.00 35.00 95 LEU A C 1
ATOM 755 O O . LEU A 1 95 ? 46.736 68.864 118.694 1.00 36.72 95 LEU A O 1
ATOM 760 N N . ASP A 1 96 ? 46.167 66.706 118.432 1.00 33.09 96 ASP A N 1
ATOM 761 C CA . ASP A 1 96 ? 47.456 66.185 118.885 1.00 32.39 96 ASP A CA 1
ATOM 762 C C . ASP A 1 96 ? 48.477 66.297 117.752 1.00 32.24 96 ASP A C 1
ATOM 763 O O . ASP A 1 96 ? 48.143 66.086 116.585 1.00 30.12 96 ASP A O 1
ATOM 768 N N . THR A 1 97 ? 49.720 66.619 118.097 1.00 31.59 97 THR A N 1
ATOM 769 C CA . THR A 1 97 ? 50.764 66.783 117.091 1.00 33.00 97 THR A CA 1
ATOM 770 C C . THR A 1 97 ? 51.027 65.568 116.203 1.00 32.78 97 THR A C 1
ATOM 771 O O . THR A 1 97 ? 51.567 65.712 115.109 1.00 32.73 97 THR A O 1
ATOM 775 N N . SER A 1 98 ? 50.640 64.379 116.655 1.00 34.67 98 SER A N 1
ATOM 776 C CA . SER A 1 98 ? 50.846 63.174 115.856 1.00 35.59 98 SER A CA 1
ATOM 777 C C . SER A 1 98 ? 49.946 63.186 114.621 1.00 36.99 98 SER A C 1
ATOM 778 O O . SER A 1 98 ? 50.200 62.487 113.638 1.00 37.11 98 SER A O 1
ATOM 781 N N . PHE A 1 99 ? 48.888 63.986 114.682 1.00 35.54 99 PHE A N 1
ATOM 782 C CA . PHE A 1 99 ? 47.941 64.089 113.583 1.00 35.59 99 PHE A CA 1
ATOM 783 C C . PHE A 1 99 ? 48.412 65.085 112.527 1.00 35.83 99 PHE A C 1
ATOM 784 O O . PHE A 1 99 ? 48.770 66.217 112.850 1.00 35.30 99 PHE A O 1
ATOM 792 N N . ALA A 1 100 ? 48.436 64.662 111.266 1.00 41.84 100 ALA A N 1
ATOM 793 C CA . ALA A 1 100 ? 48.817 65.577 110.193 1.00 43.90 100 ALA A CA 1
ATOM 794 C C . ALA A 1 100 ? 47.669 66.579 110.254 1.00 44.51 100 ALA A C 1
ATOM 795 O O . ALA A 1 100 ? 46.566 66.209 110.638 1.00 49.05 100 ALA A O 1
ATOM 797 N N . PHE A 1 101 ? 47.903 67.833 109.895 1.00 37.40 101 PHE A N 1
ATOM 798 C CA . PHE A 1 101 ? 46.838 68.849 109.953 1.00 36.54 101 PHE A CA 1
ATOM 799 C C . PHE A 1 101 ? 46.664 69.434 111.358 1.00 35.19 101 PHE A C 1
ATOM 800 O O . PHE A 1 101 ? 45.808 70.301 111.570 1.00 33.89 101 PHE A O 1
ATOM 808 N N . HIS A 1 102 ? 47.462 68.965 112.314 1.00 30.07 102 HIS A N 1
ATOM 809 C CA . HIS A 1 102 ? 47.376 69.474 113.681 1.00 30.87 102 HIS A CA 1
ATOM 810 C C . HIS A 1 102 ? 47.692 70.969 113.683 1.00 31.16 102 HIS A C 1
ATOM 811 O O . HIS A 1 102 ? 47.358 71.683 114.633 1.00 30.40 102 HIS A O 1
ATOM 818 N N . ASN A 1 103 ? 48.338 71.432 112.612 1.00 37.63 103 ASN A N 1
ATOM 819 C CA . ASN A 1 103 ? 48.699 72.843 112.466 1.00 38.10 103 ASN A CA 1
ATOM 820 C C . ASN A 1 103 ? 48.197 73.453 111.159 1.00 38.73 103 ASN A C 1
ATOM 821 O O . ASN A 1 103 ? 48.707 74.475 110.710 1.00 39.61 103 ASN A O 1
ATOM 826 N N . LEU A 1 104 ? 47.196 72.825 110.552 1.00 34.54 104 LEU A N 1
ATOM 827 C CA . LEU A 1 104 ? 46.623 73.326 109.305 1.00 34.83 104 LEU A CA 1
ATOM 828 C C . LEU A 1 104 ? 45.441 74.246 109.627 1.00 35.91 104 LEU A C 1
ATOM 829 O O . LEU A 1 104 ? 44.318 73.778 109.834 1.00 41.53 104 LEU A O 1
ATOM 834 N N . GLY A 1 105 ? 45.691 75.552 109.680 1.00 31.95 105 GLY A N 1
ATOM 835 C CA . GLY A 1 105 ? 44.618 76.488 109.975 1.00 28.72 105 GLY A CA 1
ATOM 836 C C . GLY A 1 105 ? 44.504 76.912 111.430 1.00 26.77 105 GLY A C 1
ATOM 837 O O . GLY A 1 105 ? 45.433 76.714 112.210 1.00 27.58 105 GLY A O 1
ATOM 838 N N . GLN A 1 106 ? 43.354 77.483 111.790 1.00 32.03 106 GLN A N 1
ATOM 839 C CA . GLN A 1 106 ? 43.086 77.984 113.148 1.00 31.23 106 GLN A CA 1
ATOM 840 C C . GLN A 1 106 ? 42.144 77.113 113.977 1.00 29.97 106 GLN A C 1
ATOM 841 O O . GLN A 1 106 ? 41.151 76.601 113.464 1.00 28.23 106 GLN A O 1
ATOM 847 N N . GLY A 1 107 ? 42.433 77.009 115.271 1.00 32.17 107 GLY A N 1
ATOM 848 C CA . GLY A 1 107 ? 41.572 76.270 116.180 1.00 31.30 107 GLY A CA 1
ATOM 849 C C . GLY A 1 107 ? 40.746 77.288 116.966 1.00 31.53 107 GLY A C 1
ATOM 850 O O . GLY A 1 107 ? 39.790 76.950 117.676 1.00 31.34 107 GLY A O 1
ATOM 851 N N . SER A 1 108 ? 41.124 78.554 116.832 1.00 26.13 108 SER A N 1
ATOM 852 C CA . SER A 1 108 ? 40.436 79.654 117.500 1.00 27.13 108 SER A CA 1
ATOM 853 C C . SER A 1 108 ? 40.851 80.944 116.795 1.00 27.90 108 SER A C 1
ATOM 854 O O . SER A 1 108 ? 41.986 81.061 116.336 1.00 28.27 108 SER A O 1
ATOM 857 N N . LEU A 1 109 ? 39.937 81.901 116.685 1.00 29.81 109 LEU A N 1
ATOM 858 C CA . LEU A 1 109 ? 40.274 83.164 116.037 1.00 31.48 109 LEU A CA 1
ATOM 859 C C . LEU A 1 109 ? 39.668 84.347 116.766 1.00 32.61 109 LEU A C 1
ATOM 860 O O . LEU A 1 109 ? 38.706 84.203 117.520 1.00 30.95 109 LEU A O 1
ATOM 865 N N . VAL A 1 110 ? 40.243 85.520 116.536 1.00 34.37 110 VAL A N 1
ATOM 866 C CA . VAL A 1 110 ? 39.768 86.736 117.173 1.00 36.82 110 VAL A CA 1
ATOM 867 C C . VAL A 1 110 ? 39.632 87.866 116.168 1.00 38.33 110 VAL A C 1
ATOM 868 O O . VAL A 1 110 ? 40.488 88.068 115.306 1.00 38.63 110 VAL A O 1
ATOM 872 N N . PHE A 1 111 ? 38.540 88.600 116.285 1.00 41.75 111 PHE A N 1
ATOM 873 C CA . PHE A 1 111 ? 38.296 89.738 115.426 1.00 43.13 111 PHE A CA 1
ATOM 874 C C . PHE A 1 111 ? 37.541 90.729 116.291 1.00 45.75 111 PHE A C 1
ATOM 875 O O . PHE A 1 111 ? 36.986 90.357 117.329 1.00 45.34 111 PHE A O 1
ATOM 883 N N . GLU A 1 112 ? 37.531 91.993 115.892 1.00 45.19 112 GLU A N 1
ATOM 884 C CA . GLU A 1 112 ? 36.821 92.973 116.685 1.00 47.97 112 GLU A CA 1
ATOM 885 C C . GLU A 1 112 ? 35.621 93.449 115.902 1.00 47.83 112 GLU A C 1
ATOM 886 O O . GLU A 1 112 ? 35.682 93.596 114.682 1.00 47.80 112 GLU A O 1
ATOM 892 N N . PHE A 1 113 ? 34.519 93.650 116.613 1.00 38.81 113 PHE A N 1
ATOM 893 C CA . PHE A 1 113 ? 33.285 94.111 116.007 1.00 38.78 113 PHE A CA 1
ATOM 894 C C . PHE A 1 113 ? 32.644 95.127 116.940 1.00 40.84 113 PHE A C 1
ATOM 895 O O . PHE A 1 113 ? 32.113 94.780 117.996 1.00 39.99 113 PHE A O 1
ATOM 903 N N . ASN A 1 114 ? 32.720 96.392 116.540 1.00 72.20 114 ASN A N 1
ATOM 904 C CA . ASN A 1 114 ? 32.161 97.499 117.307 1.00 73.74 114 ASN A CA 1
ATOM 905 C C . ASN A 1 114 ? 32.507 97.521 118.792 1.00 73.07 114 ASN A C 1
ATOM 906 O O . ASN A 1 114 ? 31.664 97.244 119.651 1.00 73.21 114 ASN A O 1
ATOM 911 N N . LYS A 1 115 ? 33.760 97.853 119.082 1.00 74.01 115 LYS A N 1
ATOM 912 C CA . LYS A 1 115 ? 34.231 97.961 120.454 1.00 73.60 115 LYS A CA 1
ATOM 913 C C . LYS A 1 115 ? 34.204 96.630 121.191 1.00 72.15 115 LYS A C 1
ATOM 914 O O . LYS A 1 115 ? 33.995 96.592 122.404 1.00 73.04 115 LYS A O 1
ATOM 920 N N . ALA A 1 116 ? 34.419 95.540 120.465 1.00 42.59 116 ALA A N 1
ATOM 921 C CA . ALA A 1 116 ? 34.407 94.230 121.092 1.00 40.48 116 ALA A CA 1
ATOM 922 C C . ALA A 1 116 ? 35.384 93.252 120.453 1.00 38.81 116 ALA A C 1
ATOM 923 O O . ALA A 1 116 ? 35.371 93.048 119.241 1.00 37.18 116 ALA A O 1
ATOM 925 N N . LYS A 1 117 ? 36.233 92.655 121.283 1.00 39.80 117 LYS A N 1
ATOM 926 C CA . LYS A 1 117 ? 37.198 91.670 120.816 1.00 39.57 117 LYS A CA 1
ATOM 927 C C . LYS A 1 117 ? 36.470 90.335 120.955 1.00 38.56 117 LYS A C 1
ATOM 928 O O . LYS A 1 117 ? 36.229 89.859 122.070 1.00 38.46 117 LYS A O 1
ATOM 934 N N . ILE A 1 118 ? 36.109 89.741 119.823 1.00 40.75 118 ILE A N 1
ATOM 935 C CA . ILE A 1 118 ? 35.374 88.483 119.820 1.00 38.30 118 ILE A CA 1
ATOM 936 C C . ILE A 1 118 ? 36.215 87.274 119.428 1.00 36.76 118 ILE A C 1
ATOM 937 O O . ILE A 1 118 ? 36.951 87.303 118.441 1.00 36.01 118 ILE A O 1
ATOM 942 N N . ARG A 1 119 ? 36.088 86.206 120.207 1.00 32.70 119 ARG A N 1
ATOM 943 C CA . ARG A 1 119 ? 36.829 84.983 119.947 1.00 30.83 119 ARG A CA 1
ATOM 944 C C . ARG A 1 119 ? 35.893 83.825 119.596 1.00 29.28 119 ARG A C 1
ATOM 945 O O . ARG A 1 119 ? 34.833 83.666 120.203 1.00 28.52 119 ARG A O 1
ATOM 953 N N . ILE A 1 120 ? 36.270 83.040 118.591 1.00 28.74 120 ILE A N 1
ATOM 954 C CA . ILE A 1 120 ? 35.477 81.880 118.196 1.00 27.31 120 ILE A CA 1
ATOM 955 C C . ILE A 1 120 ? 36.389 80.669 118.275 1.00 26.62 120 ILE A C 1
ATOM 956 O O . ILE A 1 120 ? 37.443 80.631 117.631 1.00 26.13 120 ILE A O 1
ATOM 961 N N . THR A 1 121 ? 35.984 79.688 119.076 1.00 24.80 121 THR A N 1
ATOM 962 C CA . THR A 1 121 ? 36.760 78.472 119.279 1.00 24.47 121 THR A CA 1
ATOM 963 C C . THR A 1 121 ? 35.932 77.224 118.969 1.00 25.18 121 THR A C 1
ATOM 964 O O . THR A 1 121 ? 34.744 77.151 119.293 1.00 24.53 121 THR A O 1
ATOM 968 N N . ASN A 1 122 ? 36.584 76.246 118.348 1.00 25.87 122 ASN A N 1
ATOM 969 C CA . ASN A 1 122 ? 35.968 74.981 117.953 1.00 25.41 122 ASN A CA 1
ATOM 970 C C . ASN A 1 122 ? 36.779 73.864 118.610 1.00 24.74 122 ASN A C 1
ATOM 971 O O . ASN A 1 122 ? 38.006 73.876 118.568 1.00 25.69 122 ASN A O 1
ATOM 976 N N . LEU A 1 123 ? 36.096 72.911 119.233 1.00 24.99 123 LEU A N 1
ATOM 977 C CA . LEU A 1 123 ? 36.774 71.802 119.903 1.00 23.96 123 LEU A CA 1
ATOM 978 C C . LEU A 1 123 ? 36.073 70.475 119.636 1.00 24.63 123 LEU A C 1
ATOM 979 O O . LEU A 1 123 ? 34.881 70.445 119.328 1.00 25.48 123 LEU A O 1
ATOM 984 N N . LEU A 1 124 ? 36.824 69.383 119.760 1.00 23.60 124 LEU A N 1
ATOM 985 C CA . LEU A 1 124 ? 36.292 68.034 119.564 1.00 23.16 124 LEU A CA 1
ATOM 986 C C . LEU A 1 124 ? 36.142 67.330 120.909 1.00 23.41 124 LEU A C 1
ATOM 987 O O . LEU A 1 124 ? 37.075 67.285 121.716 1.00 23.03 124 LEU A O 1
ATOM 992 N N . GLY A 1 125 ? 34.960 66.781 121.149 1.00 21.10 125 GLY A N 1
ATOM 993 C CA . GLY A 1 125 ? 34.721 66.086 122.399 1.00 21.57 125 GLY A CA 1
ATOM 994 C C . GLY A 1 125 ? 35.516 64.801 122.448 1.00 23.79 125 GLY A C 1
ATOM 995 O O . GLY A 1 125 ? 35.790 64.183 121.419 1.00 21.81 125 GLY A O 1
ATOM 996 N N . THR A 1 126 ? 35.894 64.390 123.649 1.00 25.37 126 THR A N 1
ATOM 997 C CA . THR A 1 126 ? 36.664 63.170 123.802 1.00 27.18 126 THR A CA 1
ATOM 998 C C . THR A 1 126 ? 35.777 61.955 123.525 1.00 27.01 126 THR A C 1
ATOM 999 O O . THR A 1 126 ? 36.274 60.861 123.265 1.00 26.58 126 THR A O 1
ATOM 1003 N N . SER A 1 127 ? 34.461 62.165 123.568 1.00 28.39 127 SER A N 1
ATOM 1004 C CA . SER A 1 127 ? 33.482 61.105 123.328 1.00 29.22 127 SER A CA 1
ATOM 1005 C C . SER A 1 127 ? 33.229 60.818 121.843 1.00 30.09 127 SER A C 1
ATOM 1006 O O . SER A 1 127 ? 32.427 59.950 121.501 1.00 31.70 127 SER A O 1
ATOM 1009 N N . VAL A 1 128 ? 33.899 61.548 120.962 1.00 29.54 128 VAL A N 1
ATOM 1010 C CA . VAL A 1 128 ? 33.728 61.334 119.530 1.00 29.86 128 VAL A CA 1
ATOM 1011 C C . VAL A 1 128 ? 34.806 60.378 119.033 1.00 29.98 128 VAL A C 1
ATOM 1012 O O . VAL A 1 128 ? 35.994 60.607 119.253 1.00 28.63 128 VAL A O 1
ATOM 1016 N N . PRO A 1 129 ? 34.404 59.285 118.367 1.00 36.05 129 PRO A N 1
ATOM 1017 C CA . PRO A 1 129 ? 35.388 58.323 117.852 1.00 36.97 129 PRO A CA 1
ATOM 1018 C C . PRO A 1 129 ? 36.113 58.964 116.673 1.00 37.01 129 PRO A C 1
ATOM 1019 O O . PRO A 1 129 ? 35.469 59.397 115.719 1.00 37.95 129 PRO A O 1
ATOM 1023 N N . LEU A 1 130 ? 37.438 59.035 116.745 1.00 38.82 130 LEU A N 1
ATOM 1024 C CA . LEU A 1 130 ? 38.237 59.635 115.679 1.00 38.73 130 LEU A CA 1
ATOM 1025 C C . LEU A 1 130 ? 39.334 58.704 115.167 1.00 39.58 130 LEU A C 1
ATOM 1026 O O . LEU A 1 130 ? 39.800 57.822 115.888 1.00 39.98 130 LEU A O 1
ATOM 1031 N N . PRO A 1 131 ? 39.761 58.899 113.905 1.00 36.55 131 PRO A N 1
ATOM 1032 C CA . PRO A 1 131 ? 40.808 58.112 113.245 1.00 36.07 131 PRO A CA 1
ATOM 1033 C C . PRO A 1 131 ? 42.176 58.570 113.739 1.00 35.64 131 PRO A C 1
ATOM 1034 O O . PRO A 1 131 ? 43.179 57.888 113.547 1.00 36.54 131 PRO A O 1
ATOM 1038 N N . PHE A 1 132 ? 42.204 59.742 114.364 1.00 34.11 132 PHE A N 1
ATOM 1039 C CA . PHE A 1 132 ? 43.441 60.316 114.882 1.00 31.93 132 PHE A CA 1
ATOM 1040 C C . PHE A 1 132 ? 43.321 60.616 116.371 1.00 33.33 132 PHE A C 1
ATOM 1041 O O . PHE A 1 132 ? 42.260 60.448 116.969 1.00 32.61 132 PHE A O 1
ATOM 1049 N N . LYS A 1 133 ? 44.414 61.089 116.955 1.00 29.66 133 LYS A N 1
ATOM 1050 C CA . LYS A 1 133 ? 44.448 61.400 118.371 1.00 31.44 133 LYS A CA 1
ATOM 1051 C C . LYS A 1 133 ? 44.238 62.893 118.665 1.00 31.15 133 LYS A C 1
ATOM 1052 O O . LYS A 1 133 ? 44.721 63.761 117.938 1.00 30.96 133 LYS A O 1
ATOM 1058 N N . THR A 1 134 ? 43.505 63.182 119.736 1.00 29.79 134 THR A N 1
ATOM 1059 C CA . THR A 1 134 ? 43.227 64.561 120.128 1.00 29.73 134 THR A CA 1
ATOM 1060 C C . THR A 1 134 ? 43.694 64.827 121.555 1.00 29.44 134 THR A C 1
ATOM 1061 O O . THR A 1 134 ? 43.893 63.902 122.341 1.00 27.57 134 THR A O 1
ATOM 1065 N N . THR A 1 135 ? 43.863 66.103 121.883 1.00 34.31 135 THR A N 1
ATOM 1066 C CA . THR A 1 135 ? 44.265 66.503 123.227 1.00 31.94 135 THR A CA 1
ATOM 1067 C C . THR A 1 135 ? 42.983 66.804 124.002 1.00 31.65 135 THR A C 1
ATOM 1068 O O . THR A 1 135 ? 41.931 66.981 123.397 1.00 30.00 135 THR A O 1
ATOM 1072 N N . ASN A 1 136 ? 43.065 66.854 125.330 1.00 30.25 136 ASN A N 1
ATOM 1073 C CA . ASN A 1 136 ? 41.887 67.099 126.168 1.00 29.80 136 ASN A CA 1
ATOM 1074 C C . ASN A 1 136 ? 41.238 68.472 125.943 1.00 30.10 136 ASN A C 1
ATOM 1075 O O . ASN A 1 136 ? 41.881 69.502 126.126 1.00 29.66 136 ASN A O 1
ATOM 1080 N N . PRO A 1 137 ? 39.939 68.495 125.576 1.00 28.67 137 PRO A N 1
ATOM 1081 C CA . PRO A 1 137 ? 39.169 69.719 125.317 1.00 27.69 137 PRO A CA 1
ATOM 1082 C C . PRO A 1 137 ? 39.100 70.625 126.545 1.00 26.52 137 PRO A C 1
ATOM 1083 O O . PRO A 1 137 ? 39.244 71.844 126.444 1.00 26.27 137 PRO A O 1
ATOM 1087 N N . PHE A 1 138 ? 38.854 70.016 127.701 1.00 23.66 138 PHE A N 1
ATOM 1088 C CA . PHE A 1 138 ? 38.756 70.751 128.959 1.00 25.30 138 PHE A CA 1
ATOM 1089 C C . PHE A 1 138 ? 40.061 71.483 129.252 1.00 25.94 138 PHE A C 1
ATOM 1090 O O . PHE A 1 138 ? 40.069 72.686 129.516 1.00 26.50 138 PHE A O 1
ATOM 1098 N N . LYS A 1 139 ? 41.169 70.754 129.200 1.00 27.93 139 LYS A N 1
ATOM 1099 C CA . LYS A 1 139 ? 42.468 71.356 129.466 1.00 29.43 139 LYS A CA 1
ATOM 1100 C C . LYS A 1 139 ? 42.821 72.415 128.425 1.00 27.78 139 LYS A C 1
ATOM 1101 O O . LYS A 1 139 ? 43.244 73.513 128.774 1.00 27.52 139 LYS A O 1
ATOM 1107 N N . VAL A 1 140 ? 42.631 72.094 127.150 1.00 23.97 140 VAL A N 1
ATOM 1108 C CA . VAL A 1 140 ? 42.942 73.042 126.080 1.00 23.82 140 VAL A CA 1
ATOM 1109 C C . VAL A 1 140 ? 42.206 74.369 126.211 1.00 23.93 140 VAL A C 1
ATOM 1110 O O . VAL A 1 140 ? 42.817 75.430 126.125 1.00 24.85 140 VAL A O 1
ATOM 1114 N N . LEU A 1 141 ? 40.893 74.313 126.411 1.00 27.23 141 LEU A N 1
ATOM 1115 C CA . LEU A 1 141 ? 40.105 75.532 126.519 1.00 28.09 141 LEU A CA 1
ATOM 1116 C C . LEU A 1 141 ? 40.455 76.315 127.778 1.00 29.92 141 LEU A C 1
ATOM 1117 O O . LEU A 1 141 ? 40.442 77.543 127.768 1.00 27.33 141 LEU A O 1
ATOM 1122 N N . LYS A 1 142 ? 40.784 75.601 128.852 1.00 31.02 142 LYS A N 1
ATOM 1123 C CA . LYS A 1 142 ? 41.148 76.237 130.117 1.00 32.96 142 LYS A CA 1
ATOM 1124 C C . LYS A 1 142 ? 42.390 77.107 129.902 1.00 34.63 142 LYS A C 1
ATOM 1125 O O . LYS A 1 142 ? 42.407 78.287 130.268 1.00 34.04 142 LYS A O 1
ATOM 1131 N N . GLU A 1 143 ? 43.425 76.521 129.303 1.00 34.37 143 GLU A N 1
ATOM 1132 C CA . GLU A 1 143 ? 44.660 77.250 129.022 1.00 36.58 143 GLU A CA 1
ATOM 1133 C C . GLU A 1 143 ? 44.402 78.471 128.150 1.00 34.97 143 GLU A C 1
ATOM 1134 O O . GLU A 1 143 ? 44.974 79.540 128.375 1.00 33.62 143 GLU A O 1
ATOM 1140 N N . LEU A 1 144 ? 43.554 78.307 127.140 1.00 31.21 144 LEU A N 1
ATOM 1141 C CA . LEU A 1 144 ? 43.235 79.413 126.248 1.00 30.34 144 LEU A CA 1
ATOM 1142 C C . LEU A 1 144 ? 42.550 80.520 127.048 1.00 31.24 144 LEU A C 1
ATOM 1143 O O . LEU A 1 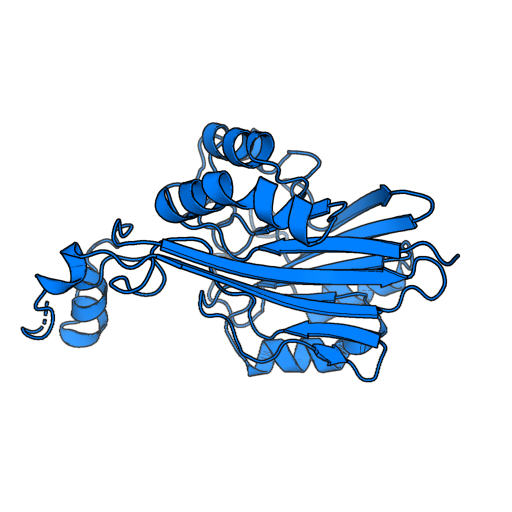144 ? 42.871 81.694 126.888 1.00 30.89 144 LEU A O 1
ATOM 1148 N N . ILE A 1 145 ? 41.614 80.140 127.913 1.00 36.14 145 ILE A N 1
ATOM 1149 C CA . ILE A 1 145 ? 40.892 81.112 128.732 1.00 39.50 145 ILE A CA 1
ATOM 1150 C C . ILE A 1 145 ? 41.851 81.925 129.594 1.00 42.18 145 ILE A C 1
ATOM 1151 O O . ILE A 1 145 ? 41.724 83.148 129.702 1.00 42.18 145 ILE A O 1
ATOM 1156 N N . LEU A 1 146 ? 42.807 81.237 130.211 1.00 39.24 146 LEU A N 1
ATOM 1157 C CA . LEU A 1 146 ? 43.777 81.891 131.080 1.00 43.13 146 LEU A CA 1
ATOM 1158 C C . LEU A 1 146 ? 44.650 82.889 130.325 1.00 46.49 146 LEU A C 1
ATOM 1159 O O . LEU A 1 146 ? 45.365 83.683 130.933 1.00 46.30 146 LEU A O 1
ATOM 1164 N N . LYS A 1 147 ? 44.589 82.844 128.998 1.00 74.95 147 LYS A N 1
ATOM 1165 C CA . LYS A 1 147 ? 45.345 83.773 128.166 1.00 79.81 147 LYS A CA 1
ATOM 1166 C C . LYS A 1 147 ? 44.655 85.143 128.262 1.00 82.67 147 LYS A C 1
ATOM 1167 O O . LYS A 1 147 ? 45.250 86.181 127.972 1.00 83.69 147 LYS A O 1
ATOM 1173 N N . ARG A 1 148 ? 43.391 85.122 128.678 1.00 79.51 148 ARG A N 1
ATOM 1174 C CA . ARG A 1 148 ? 42.580 86.323 128.882 1.00 81.36 148 ARG A CA 1
ATOM 1175 C C . ARG A 1 148 ? 42.585 87.407 127.805 1.00 80.67 148 ARG A C 1
ATOM 1176 O O . ARG A 1 148 ? 42.815 88.580 128.109 1.00 80.78 148 ARG A O 1
ATOM 1184 N N . ASP A 1 149 ? 42.315 87.047 126.556 1.00 90.08 149 ASP A N 1
ATOM 1185 C CA . ASP A 1 149 ? 42.294 88.069 125.515 1.00 89.55 149 ASP A CA 1
ATOM 1186 C C . ASP A 1 149 ? 41.015 88.100 124.687 1.00 87.35 149 ASP A C 1
ATOM 1187 O O . ASP A 1 149 ? 41.014 87.697 123.517 1.00 88.01 149 ASP A O 1
ATOM 1192 N N . CYS A 1 150 ? 39.932 88.577 125.290 1.00 47.10 150 CYS A N 1
ATOM 1193 C CA . CYS A 1 150 ? 38.658 88.685 124.591 1.00 43.81 150 CYS A CA 1
ATOM 1194 C C . CYS A 1 150 ? 37.517 89.072 125.517 1.00 41.16 150 CYS A C 1
ATOM 1195 O O . CYS A 1 150 ? 37.506 88.718 126.696 1.00 40.38 150 CYS A O 1
ATOM 1198 N N . ASP A 1 151 ? 36.567 89.823 124.969 1.00 54.43 151 ASP A N 1
ATOM 1199 C CA . ASP A 1 151 ? 35.400 90.264 125.715 1.00 52.33 151 ASP A CA 1
ATOM 1200 C C . ASP A 1 151 ? 34.334 89.191 125.565 1.00 50.38 151 ASP A C 1
ATOM 1201 O O . ASP A 1 151 ? 33.652 88.833 126.527 1.00 51.15 151 ASP A O 1
ATOM 1206 N N . LEU A 1 152 ? 34.197 88.686 124.342 1.00 40.62 152 LEU A N 1
ATOM 1207 C CA . LEU A 1 152 ? 33.233 87.636 124.049 1.00 36.71 152 LEU A CA 1
ATOM 1208 C C . LEU A 1 152 ? 33.980 86.399 123.558 1.00 33.96 152 LEU A C 1
ATOM 1209 O O . LEU A 1 152 ? 34.964 86.500 122.823 1.00 33.22 152 LEU A O 1
ATOM 1214 N N . HIS A 1 153 ? 33.512 85.231 123.976 1.00 35.53 153 HIS A N 1
ATOM 1215 C CA . HIS A 1 153 ? 34.142 83.979 123.583 1.00 33.01 153 HIS A CA 1
ATOM 1216 C C . HIS A 1 153 ? 33.032 83.006 123.218 1.00 31.14 153 HIS A C 1
ATOM 1217 O O . HIS A 1 153 ? 32.265 82.586 124.084 1.00 29.35 153 HIS A O 1
ATOM 1224 N N . ILE A 1 154 ? 32.945 82.674 121.932 1.00 27.42 154 ILE A N 1
ATOM 1225 C CA . ILE A 1 154 ? 31.929 81.759 121.417 1.00 26.06 154 ILE A CA 1
ATOM 1226 C C . ILE A 1 154 ? 32.551 80.387 121.183 1.00 25.78 154 ILE A C 1
ATOM 1227 O O . ILE A 1 154 ? 33.525 80.257 120.441 1.00 25.35 154 ILE A O 1
ATOM 1232 N N . VAL A 1 155 ? 31.990 79.362 121.816 1.00 24.11 155 VAL A N 1
ATOM 1233 C CA . VAL A 1 155 ? 32.529 78.012 121.679 1.00 23.49 155 VAL A CA 1
ATOM 1234 C C . VAL A 1 155 ? 31.588 76.984 121.054 1.00 23.69 155 VAL A C 1
ATOM 1235 O O . VAL A 1 155 ? 30.448 76.818 121.490 1.00 22.81 155 VAL A O 1
ATOM 1239 N N . ASP A 1 156 ? 32.081 76.299 120.028 1.00 22.59 156 ASP A N 1
ATOM 1240 C CA . ASP A 1 156 ? 31.322 75.242 119.367 1.00 22.14 156 ASP A CA 1
ATOM 1241 C C . ASP A 1 156 ? 31.996 73.942 119.809 1.00 21.93 156 ASP A C 1
ATOM 1242 O O . ASP A 1 156 ? 33.091 73.616 119.343 1.00 21.23 156 ASP A O 1
ATOM 1247 N N . PHE A 1 157 ? 31.350 73.222 120.727 1.00 24.03 157 PHE A N 1
ATOM 1248 C CA . PHE A 1 157 ? 31.888 71.964 121.249 1.00 23.62 157 PHE A CA 1
ATOM 1249 C C . PHE A 1 157 ? 31.272 70.815 120.464 1.00 23.02 157 PHE A C 1
ATOM 1250 O O . PHE A 1 157 ? 30.112 70.457 120.670 1.00 24.96 157 PHE A O 1
ATOM 1258 N N . HIS A 1 158 ? 32.057 70.247 119.559 1.00 19.30 158 HIS A N 1
ATOM 1259 C CA . HIS A 1 158 ? 31.600 69.154 118.713 1.00 20.30 158 HIS A CA 1
ATOM 1260 C C . HIS A 1 158 ? 31.804 67.838 119.452 1.00 20.07 158 HIS A C 1
ATOM 1261 O O . HIS A 1 158 ? 32.879 67.238 119.380 1.00 22.36 158 HIS A O 1
ATOM 1268 N N . ALA A 1 159 ? 30.768 67.392 120.159 1.00 21.04 159 ALA A N 1
ATOM 1269 C CA . ALA A 1 159 ? 30.854 66.165 120.948 1.00 22.29 159 ALA A CA 1
ATOM 1270 C C . ALA A 1 159 ? 29.644 65.258 120.781 1.00 23.06 159 ALA A C 1
ATOM 1271 O O . ALA A 1 159 ? 28.566 65.698 120.359 1.00 23.10 159 ALA A O 1
ATOM 1273 N N . GLU A 1 160 ? 29.821 63.994 121.146 1.00 21.53 160 GLU A N 1
ATOM 1274 C CA . GLU A 1 160 ? 28.770 62.993 120.991 1.00 21.89 160 GLU A CA 1
ATOM 1275 C C . GLU A 1 160 ? 27.847 62.803 122.191 1.00 21.55 160 GLU A C 1
ATOM 1276 O O . GLU A 1 160 ? 26.635 62.709 122.045 1.00 21.79 160 GLU A O 1
ATOM 1282 N N . THR A 1 161 ? 28.438 62.757 123.375 1.00 22.05 161 THR A N 1
ATOM 1283 C CA . THR A 1 161 ? 27.726 62.501 124.619 1.00 23.89 161 THR A CA 1
ATOM 1284 C C . THR A 1 161 ? 27.065 63.666 125.373 1.00 22.42 161 THR A C 1
ATOM 1285 O O . THR A 1 161 ? 27.655 64.735 125.516 1.00 20.12 161 THR A O 1
ATOM 1289 N N . THR A 1 162 ? 25.845 63.440 125.868 1.00 21.72 162 THR A N 1
ATOM 1290 C CA . THR A 1 162 ? 25.130 64.458 126.634 1.00 22.70 162 THR A CA 1
ATOM 1291 C C . TH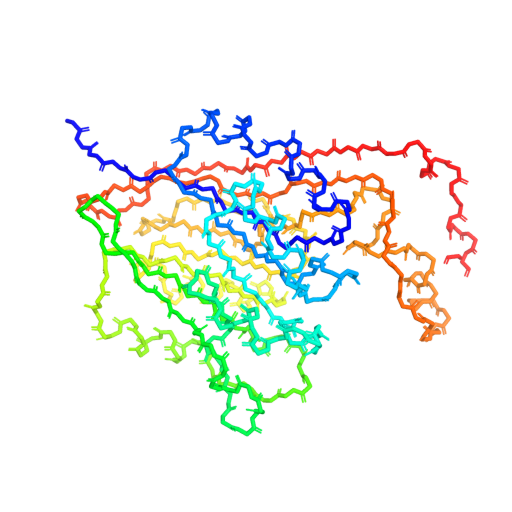R A 1 162 ? 25.861 64.670 127.952 1.00 22.49 162 THR A C 1
ATOM 1292 O O . THR A 1 162 ? 25.846 65.764 128.508 1.00 23.30 162 THR A O 1
ATOM 1296 N N . SER A 1 163 ? 26.502 63.628 128.465 1.00 22.28 163 SER A N 1
ATOM 1297 C CA . SER A 1 163 ? 27.230 63.790 129.715 1.00 22.40 163 SER A CA 1
ATOM 1298 C C . SER A 1 163 ? 28.504 64.612 129.502 1.00 20.87 163 SER A C 1
ATOM 1299 O O . SER A 1 163 ? 28.811 65.477 130.315 1.00 21.31 163 SER A O 1
ATOM 1302 N N . GLU A 1 164 ? 29.246 64.370 128.421 1.00 21.03 164 GLU A N 1
ATOM 1303 C CA . GLU A 1 164 ? 30.454 65.166 128.205 1.00 21.85 164 GLU A CA 1
ATOM 1304 C C . GLU A 1 164 ? 30.067 66.620 127.930 1.00 22.81 164 GLU A C 1
ATOM 1305 O O . GLU A 1 164 ? 30.730 67.551 128.389 1.00 22.41 164 GLU A O 1
ATOM 1311 N N . LYS A 1 165 ? 28.983 66.805 127.187 1.00 24.02 165 LYS A N 1
ATOM 1312 C CA . LYS A 1 165 ? 28.507 68.141 126.845 1.00 25.88 165 LYS A CA 1
ATOM 1313 C C . LYS A 1 165 ? 28.150 68.954 128.091 1.00 25.64 165 LYS A C 1
ATOM 1314 O O . LYS A 1 165 ? 28.578 70.095 128.250 1.00 24.66 165 LYS A O 1
ATOM 1320 N N . ASN A 1 166 ? 27.356 68.363 128.976 1.00 22.99 166 ASN A N 1
ATOM 1321 C CA . ASN A 1 166 ? 26.948 69.054 130.178 1.00 22.73 166 ASN A CA 1
ATOM 1322 C C . ASN A 1 166 ? 28.075 69.202 131.199 1.00 23.37 166 ASN A C 1
ATOM 1323 O O . ASN A 1 166 ? 28.083 70.150 131.982 1.00 22.24 166 ASN A O 1
ATOM 1328 N N . ALA A 1 167 ? 29.029 68.278 131.190 1.00 22.36 167 ALA A N 1
ATOM 1329 C CA . ALA A 1 167 ? 30.154 68.384 132.108 1.00 22.78 167 ALA A CA 1
ATOM 1330 C C . ALA A 1 167 ? 30.964 69.600 131.656 1.00 23.20 167 ALA A C 1
ATOM 1331 O O . ALA A 1 167 ? 31.486 70.358 132.472 1.00 22.91 167 ALA A O 1
ATOM 1333 N N . PHE A 1 168 ? 31.043 69.781 130.341 1.00 22.92 168 PHE A N 1
ATOM 1334 C CA . PHE A 1 168 ? 31.778 70.895 129.752 1.00 23.43 168 PHE A CA 1
ATOM 1335 C C . PHE A 1 168 ? 31.063 72.188 130.143 1.00 23.07 168 PHE A C 1
ATOM 1336 O O . PHE A 1 168 ? 31.698 73.179 130.495 1.00 24.03 168 PHE A O 1
ATOM 1344 N N . CYS A 1 169 ? 29.734 72.160 130.097 1.00 20.85 169 CYS A N 1
ATOM 1345 C CA . CYS A 1 169 ? 28.920 73.313 130.457 1.00 22.61 169 CYS A CA 1
ATOM 1346 C C . CYS A 1 169 ? 29.173 73.700 131.911 1.00 24.35 169 CYS A C 1
ATOM 1347 O O . CYS A 1 169 ? 29.333 74.873 132.245 1.00 23.62 169 CYS A O 1
ATOM 1350 N N . MET A 1 170 ? 29.209 72.695 132.773 1.00 27.65 170 MET A N 1
ATOM 1351 C CA . MET A 1 170 ? 29.414 72.921 134.191 1.00 28.83 170 MET A CA 1
ATOM 1352 C C . MET A 1 170 ? 30.803 73.471 134.492 1.00 27.84 170 MET A C 1
ATOM 1353 O O . MET A 1 170 ? 30.981 74.273 135.413 1.00 26.91 170 MET A O 1
ATOM 1358 N N . ALA A 1 171 ? 31.783 73.049 133.702 1.00 22.28 171 ALA A N 1
ATOM 1359 C CA . ALA A 1 171 ? 33.152 73.491 133.894 1.00 22.14 171 ALA A CA 1
ATOM 1360 C C . ALA A 1 171 ? 33.426 74.935 133.467 1.00 22.88 171 ALA A C 1
ATOM 1361 O O . ALA A 1 171 ? 34.111 75.668 134.178 1.00 23.51 171 ALA A O 1
ATOM 1363 N N . PHE A 1 172 ? 32.898 75.346 132.318 1.00 25.29 172 PHE A N 1
ATOM 1364 C CA . PHE A 1 172 ? 33.168 76.695 131.810 1.00 26.98 172 PHE A CA 1
ATOM 1365 C C . PHE A 1 172 ? 32.006 77.688 131.784 1.00 26.86 172 PHE A C 1
ATOM 1366 O O . PHE A 1 172 ? 32.133 78.759 131.199 1.00 26.41 172 PHE A O 1
ATOM 1374 N N . ASP A 1 173 ? 30.894 77.354 132.428 1.00 35.34 173 ASP A N 1
ATOM 1375 C CA . ASP A 1 173 ? 29.722 78.218 132.405 1.00 38.53 173 ASP A CA 1
ATOM 1376 C C . ASP A 1 173 ? 29.926 79.734 132.357 1.00 41.69 173 ASP A C 1
ATOM 1377 O O . ASP A 1 173 ? 29.513 80.377 131.399 1.00 47.31 173 ASP A O 1
ATOM 1382 N N . GLY A 1 174 ? 30.547 80.334 133.356 1.00 32.52 174 GLY A N 1
ATOM 1383 C CA . GLY A 1 174 ? 30.680 81.781 133.274 1.00 34.76 174 GLY A CA 1
ATOM 1384 C C . GLY A 1 174 ? 31.954 82.322 132.651 1.00 33.56 174 GLY A C 1
ATOM 1385 O O . GLY A 1 174 ? 32.071 83.522 132.425 1.00 34.24 174 GLY A O 1
ATOM 1386 N N . TYR A 1 175 ? 32.902 81.439 132.361 1.00 33.37 175 TYR A N 1
ATOM 1387 C CA . TYR A 1 175 ? 34.185 81.835 131.792 1.00 32.19 175 TYR A CA 1
ATOM 1388 C C . TYR A 1 175 ? 34.165 82.085 130.293 1.00 32.20 175 TYR A C 1
ATOM 1389 O O . TYR A 1 175 ? 35.175 82.487 129.714 1.00 32.76 175 TYR A O 1
ATOM 1398 N N . VAL A 1 176 ? 33.017 81.844 129.672 1.00 26.79 176 VAL A N 1
ATOM 1399 C CA . VAL A 1 176 ? 32.856 82.039 128.238 1.00 26.58 176 VAL A CA 1
ATOM 1400 C C . VAL A 1 176 ? 31.470 82.613 127.950 1.00 25.76 176 VAL A C 1
ATOM 1401 O O . VAL A 1 176 ? 30.590 82.583 128.813 1.00 24.13 176 VAL A O 1
ATOM 1405 N N . THR A 1 177 ? 31.282 83.154 126.750 1.00 28.55 177 THR A N 1
ATOM 1406 C CA . THR A 1 177 ? 30.000 83.736 126.371 1.00 28.63 177 THR A CA 1
ATOM 1407 C C . THR A 1 177 ? 28.984 82.655 126.009 1.00 27.92 177 THR A C 1
ATOM 1408 O O . THR A 1 177 ? 27.866 82.660 126.516 1.00 27.33 177 THR A O 1
ATOM 1412 N N . THR A 1 178 ? 29.363 81.735 125.124 1.00 28.56 178 THR A N 1
ATOM 1413 C CA . THR A 1 178 ? 28.447 80.664 124.737 1.00 27.86 178 THR A CA 1
ATOM 1414 C C . THR A 1 178 ? 29.128 79.309 124.632 1.00 27.58 178 THR A C 1
ATOM 1415 O O . THR A 1 178 ? 30.306 79.206 124.289 1.00 27.22 178 THR A O 1
ATOM 1419 N N . ILE A 1 179 ? 28.359 78.275 124.945 1.00 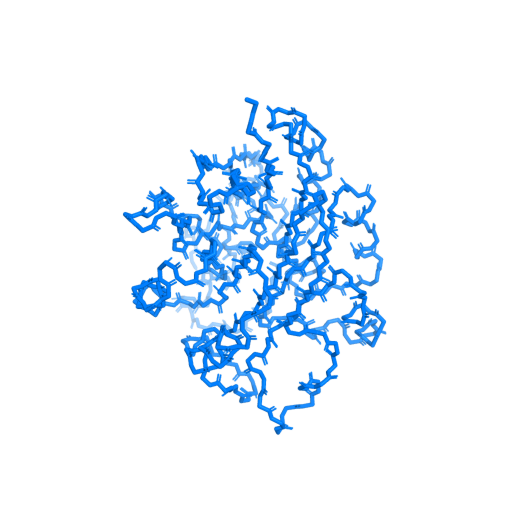26.00 179 ILE A N 1
ATOM 1420 C CA . ILE A 1 179 ? 28.803 76.895 124.872 1.00 24.88 179 ILE A CA 1
ATOM 1421 C C . ILE A 1 179 ? 27.726 76.197 124.044 1.00 24.63 179 ILE A C 1
ATOM 1422 O O . ILE A 1 179 ? 26.681 75.817 124.580 1.00 23.68 179 ILE A O 1
ATOM 1427 N N . PHE A 1 180 ? 27.959 76.055 122.741 1.00 22.29 180 PHE A N 1
ATOM 1428 C CA . PHE A 1 180 ? 26.984 75.396 121.871 1.00 21.59 180 PHE A CA 1
ATOM 1429 C C . PHE A 1 180 ? 27.486 74.031 121.426 1.00 21.91 180 PHE A C 1
ATOM 1430 O O . PHE A 1 180 ? 28.555 73.924 120.818 1.00 20.96 180 PHE A O 1
ATOM 1438 N N . GLY A 1 181 ? 26.723 72.988 121.735 1.00 21.73 181 GLY A N 1
ATOM 1439 C CA . GLY A 1 181 ? 27.111 71.652 121.324 1.00 20.46 181 GLY A CA 1
ATOM 1440 C C . GLY A 1 181 ? 26.623 71.345 119.912 1.00 23.10 181 GLY A C 1
ATOM 1441 O O . GLY A 1 181 ? 25.580 71.842 119.484 1.00 22.20 181 GLY A O 1
ATOM 1442 N N . THR A 1 182 ? 27.390 70.541 119.183 1.00 22.25 182 THR A N 1
ATOM 1443 C CA . THR A 1 182 ? 27.047 70.131 117.819 1.00 23.57 182 THR A CA 1
ATOM 1444 C C . THR A 1 182 ? 27.517 68.690 117.630 1.00 24.24 182 THR A C 1
ATOM 1445 O O . THR A 1 182 ? 28.173 68.138 118.517 1.00 23.20 182 THR A O 1
ATOM 1449 N N . HIS A 1 183 ? 27.152 68.090 116.492 1.00 24.02 183 HIS A N 1
ATOM 1450 C CA . HIS A 1 183 ? 27.541 66.720 116.116 1.00 22.59 183 HIS A CA 1
ATOM 1451 C C . HIS A 1 183 ? 26.450 65.646 116.132 1.00 23.18 183 HIS A C 1
ATOM 1452 O O . HIS A 1 183 ? 26.526 64.709 115.341 1.00 24.92 183 HIS A O 1
ATOM 1459 N N . THR A 1 184 ? 25.435 65.763 116.993 1.00 20.10 184 THR A N 1
ATOM 1460 C CA . THR A 1 184 ? 24.403 64.690 116.968 1.00 20.62 184 THR A CA 1
ATOM 1461 C C . THR A 1 184 ? 23.295 64.887 115.922 1.00 21.66 184 THR A C 1
ATOM 1462 O O . THR A 1 184 ? 22.493 63.980 115.692 1.00 23.53 184 THR A O 1
ATOM 1466 N N . HIS A 1 185 ? 23.248 66.058 115.291 1.00 22.15 185 HIS A N 1
ATOM 1467 C CA . HIS A 1 185 ? 22.254 66.339 114.245 1.00 23.19 185 HIS A CA 1
ATOM 1468 C C . HIS A 1 185 ? 20.794 66.382 114.696 1.00 22.46 185 HIS A C 1
ATOM 1469 O O . HIS A 1 185 ? 19.884 66.249 113.873 1.00 22.35 185 HIS A O 1
ATOM 1476 N N . VAL A 1 186 ? 20.571 66.542 115.993 1.00 20.84 186 VAL A N 1
ATOM 1477 C CA . VAL A 1 186 ? 19.223 66.615 116.539 1.00 20.14 186 VAL A CA 1
ATOM 1478 C C . VAL A 1 186 ? 19.240 67.732 117.567 1.00 20.30 186 VAL A C 1
ATOM 1479 O O . VAL A 1 186 ? 19.985 67.674 118.541 1.00 22.04 186 VAL A O 1
ATOM 1483 N N . PRO A 1 187 ? 18.425 68.773 117.361 1.00 16.69 187 PRO A N 1
ATOM 1484 C CA . PRO A 1 187 ? 18.421 69.867 118.333 1.00 18.81 187 PRO A CA 1
ATOM 1485 C C . PRO A 1 187 ? 17.845 69.433 119.680 1.00 18.58 187 PRO A C 1
ATOM 1486 O O . PRO A 1 187 ? 16.945 68.597 119.735 1.00 15.36 187 PRO A O 1
ATOM 1490 N N . SER A 1 188 ? 18.386 69.981 120.763 1.00 20.97 188 SER A N 1
ATOM 1491 C CA . SER A 1 188 ? 17.887 69.662 122.096 1.00 23.53 188 SER A CA 1
ATOM 1492 C C . SER A 1 188 ? 17.008 70.840 122.503 1.00 23.33 188 SER A C 1
ATOM 1493 O O . SER A 1 188 ? 17.163 71.936 121.964 1.00 23.62 188 SER A O 1
ATOM 1496 N N . ALA A 1 189 ? 16.079 70.614 123.427 1.00 22.83 189 ALA A N 1
ATOM 1497 C CA . ALA A 1 189 ? 15.175 71.676 123.885 1.00 26.94 189 ALA A CA 1
ATOM 1498 C C . ALA A 1 189 ? 15.789 72.327 125.128 1.00 27.64 189 ALA A C 1
ATOM 1499 O O . ALA A 1 189 ? 15.094 72.889 125.976 1.00 29.51 189 ALA A O 1
ATOM 1501 N N . ASP A 1 190 ? 17.116 72.252 125.163 1.00 28.72 190 ASP A N 1
ATOM 1502 C CA . ASP A 1 190 ? 18.020 72.717 126.218 1.00 29.01 190 ASP A CA 1
ATOM 1503 C C . ASP A 1 190 ? 18.351 74.212 126.309 1.00 26.59 190 ASP A C 1
ATOM 1504 O O . ASP A 1 190 ? 18.783 74.684 127.355 1.00 23.98 190 ASP A O 1
ATOM 1509 N N . LEU A 1 191 ? 18.205 74.927 125.200 1.00 24.86 191 LEU A N 1
ATOM 1510 C CA . LEU A 1 191 ? 18.564 76.342 125.113 1.00 23.45 191 LEU A CA 1
ATOM 1511 C C . LEU A 1 191 ? 18.163 77.247 126.269 1.00 22.27 191 LEU A C 1
ATOM 1512 O O . LEU A 1 191 ? 17.008 77.254 126.695 1.00 21.95 191 LEU A O 1
ATOM 1517 N N . ARG A 1 192 ? 19.126 78.021 126.762 1.00 18.48 192 ARG A N 1
ATOM 1518 C CA . ARG A 1 192 ? 18.862 78.979 127.829 1.00 20.54 192 ARG A CA 1
ATOM 1519 C C . ARG A 1 192 ? 20.063 79.854 128.135 1.00 20.53 192 ARG A C 1
ATOM 1520 O O . ARG A 1 192 ? 21.195 79.561 127.728 1.00 19.33 192 ARG A O 1
ATOM 1528 N N . ILE A 1 193 ? 19.788 80.943 128.848 1.00 22.72 193 ILE A N 1
ATOM 1529 C CA . ILE A 1 193 ? 20.819 81.847 129.320 1.00 21.35 193 ILE A CA 1
ATOM 1530 C C . ILE A 1 193 ? 21.079 81.137 130.648 1.00 21.05 193 ILE A C 1
ATOM 1531 O O . ILE A 1 193 ? 20.127 80.815 131.361 1.00 19.41 193 ILE A O 1
ATOM 1536 N N . THR A 1 194 ? 22.338 80.857 130.969 1.00 17.94 194 THR A N 1
ATOM 1537 C CA . THR A 1 194 ? 22.653 80.147 132.209 1.00 19.34 194 THR A CA 1
ATOM 1538 C C . THR A 1 194 ? 22.593 81.069 133.424 1.00 21.02 194 THR A C 1
ATOM 1539 O O . THR A 1 194 ? 22.557 82.291 133.282 1.00 20.18 194 THR A O 1
ATOM 1543 N N . PRO A 1 195 ? 22.580 80.490 134.638 1.00 22.45 195 PRO A N 1
ATOM 1544 C CA . PRO A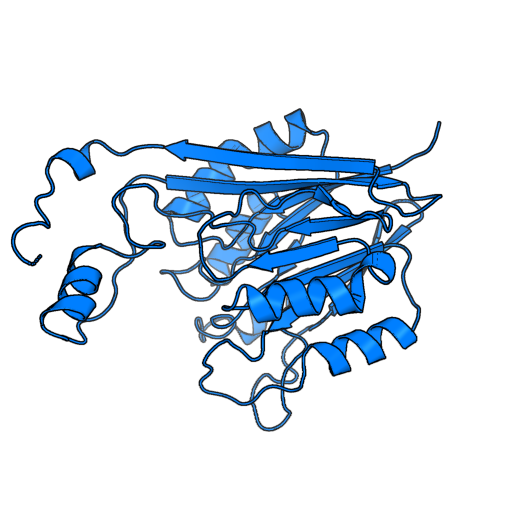 1 195 ? 22.531 81.279 135.874 1.00 22.68 195 PRO A CA 1
ATOM 1545 C C . PRO A 1 195 ? 23.767 82.163 136.009 1.00 24.41 195 PRO A C 1
ATOM 1546 O O . PRO A 1 195 ? 23.800 83.057 136.862 1.00 24.77 195 PRO A O 1
ATOM 1550 N N . LYS A 1 196 ? 24.782 81.893 135.181 1.00 25.47 196 LYS A N 1
ATOM 1551 C CA . LYS A 1 196 ? 26.031 82.660 135.189 1.00 25.21 196 LYS A CA 1
ATOM 1552 C C . LYS A 1 196 ? 26.104 83.675 134.048 1.00 25.88 196 LYS A C 1
ATOM 1553 O O . LYS A 1 196 ? 27.106 84.365 133.895 1.00 26.95 196 LYS A O 1
ATOM 1559 N N . GLY A 1 197 ? 25.065 83.746 133.225 1.00 25.65 197 GLY A N 1
ATOM 1560 C CA . GLY A 1 197 ? 25.077 84.723 132.155 1.00 27.11 197 GLY A CA 1
ATOM 1561 C C . GLY A 1 197 ? 25.591 84.291 130.799 1.00 27.03 197 GLY A C 1
ATOM 1562 O O . GLY A 1 197 ? 25.854 85.142 129.950 1.00 27.20 197 GLY A O 1
ATOM 1563 N N . SER A 1 198 ? 25.749 82.990 130.588 1.00 23.85 198 SER A N 1
ATOM 1564 C CA . SER A 1 198 ? 26.202 82.495 129.294 1.00 24.04 198 SER A CA 1
ATOM 1565 C C . SER A 1 198 ? 25.018 81.889 128.564 1.00 23.64 198 SER A C 1
ATOM 1566 O O . SER A 1 198 ? 23.907 81.832 129.091 1.00 24.71 198 SER A O 1
ATOM 1569 N N . ALA A 1 199 ? 25.256 81.449 127.337 1.00 24.03 199 ALA A N 1
ATOM 1570 C CA . ALA A 1 199 ? 24.215 80.794 126.565 1.00 24.20 199 ALA A CA 1
ATOM 1571 C C . ALA A 1 199 ? 24.679 79.346 126.424 1.00 24.37 199 ALA A C 1
ATOM 1572 O O . ALA A 1 199 ? 25.860 79.091 126.178 1.00 24.49 199 ALA A O 1
ATOM 1574 N N . TYR A 1 200 ? 23.764 78.400 126.609 1.00 24.26 200 TYR A N 1
ATOM 1575 C CA . TYR A 1 200 ? 24.100 76.981 126.488 1.00 22.39 200 TYR A CA 1
ATOM 1576 C C . TYR A 1 200 ? 22.999 76.180 125.812 1.00 22.10 200 TYR A C 1
ATOM 1577 O O . TYR A 1 200 ? 21.820 76.513 125.923 1.00 20.76 200 TYR A O 1
ATOM 1586 N N . ILE A 1 201 ? 23.402 75.119 125.119 1.00 22.69 201 ILE A N 1
ATOM 1587 C CA . ILE A 1 201 ? 22.477 74.199 124.471 1.00 22.63 201 ILE A CA 1
ATOM 1588 C C . ILE A 1 201 ? 23.269 72.920 124.196 1.00 22.61 201 ILE A C 1
ATOM 1589 O O . ILE A 1 201 ? 24.381 72.966 123.662 1.00 23.47 201 ILE A O 1
ATOM 1594 N N . THR A 1 202 ? 22.709 71.779 124.587 1.00 22.46 202 THR A N 1
ATOM 1595 C CA . THR A 1 202 ? 23.391 70.504 124.402 1.00 22.02 202 THR A CA 1
ATOM 1596 C C . THR A 1 202 ? 23.724 70.248 122.937 1.00 20.73 202 THR A C 1
ATOM 1597 O O . THR A 1 202 ? 24.820 69.787 122.627 1.00 20.96 202 THR A O 1
ATOM 1601 N N . ASP A 1 203 ? 22.782 70.544 122.044 1.00 16.23 203 ASP A N 1
ATOM 1602 C CA . ASP A 1 203 ? 23.022 70.385 120.611 1.00 18.47 203 ASP A CA 1
ATOM 1603 C C . ASP A 1 203 ? 22.149 71.328 119.780 1.00 17.66 203 ASP A C 1
ATOM 1604 O O . ASP A 1 203 ? 20.924 71.349 119.917 1.00 18.13 203 ASP A O 1
ATOM 1609 N N . VAL A 1 204 ? 22.792 72.109 118.918 1.00 17.77 204 VAL A N 1
ATOM 1610 C CA . VAL A 1 204 ? 22.079 73.052 118.064 1.00 19.86 204 VAL A CA 1
ATOM 1611 C C . VAL A 1 204 ? 21.224 72.335 117.021 1.00 20.17 204 VAL A C 1
ATOM 1612 O O . VAL A 1 204 ? 20.150 72.802 116.642 1.00 22.63 204 VAL A O 1
ATOM 1616 N N . GLY A 1 205 ? 21.694 71.188 116.561 1.00 26.62 205 GLY A N 1
ATOM 1617 C CA . GLY A 1 205 ? 20.949 70.468 115.545 1.00 27.73 205 GLY A CA 1
ATOM 1618 C C . GLY A 1 205 ? 21.658 70.564 114.208 1.00 26.69 205 GLY A C 1
ATOM 1619 O O . GLY A 1 205 ? 22.795 71.030 114.131 1.00 28.46 205 GLY A O 1
ATOM 1620 N N . MET A 1 206 ? 20.969 70.155 113.152 1.00 24.60 206 MET A N 1
ATOM 1621 C CA . MET A 1 206 ? 21.536 70.141 111.810 1.00 24.65 206 MET A CA 1
ATOM 1622 C C . MET A 1 206 ? 20.757 70.966 110.782 1.00 24.42 206 MET A C 1
ATOM 1623 O O . MET A 1 206 ? 19.553 71.203 110.928 1.00 23.56 206 MET A O 1
ATOM 1628 N N . CYS A 1 207 ? 21.466 71.425 109.757 1.00 22.37 207 CYS A N 1
ATOM 1629 C CA . CYS A 1 207 ? 20.852 72.148 108.649 1.00 22.77 207 CYS A CA 1
ATOM 1630 C C . CYS A 1 207 ? 21.112 71.216 107.462 1.00 22.92 207 CYS A C 1
ATOM 1631 O O . CYS A 1 207 ? 22.204 71.208 106.896 1.00 21.10 207 CYS A O 1
ATOM 1634 N N . GLY A 1 208 ? 20.120 70.397 107.124 1.00 23.79 208 GLY A N 1
ATOM 1635 C CA . GLY A 1 208 ? 20.271 69.458 106.025 1.00 21.53 208 GLY A CA 1
ATOM 1636 C C . GLY A 1 208 ? 18.988 68.703 105.732 1.00 21.76 208 GLY A C 1
ATOM 1637 O O . GLY A 1 208 ? 17.905 69.259 105.910 1.00 22.72 208 GLY A O 1
ATOM 1638 N N . PRO A 1 209 ? 19.067 67.440 105.276 1.00 21.04 209 PRO A N 1
ATOM 1639 C CA . PRO A 1 209 ? 17.870 66.649 104.973 1.00 21.13 209 PRO A CA 1
ATOM 1640 C C . PRO A 1 209 ? 16.897 66.650 106.147 1.00 22.74 209 PRO A C 1
ATOM 1641 O O . PRO A 1 209 ? 17.318 66.713 107.307 1.00 22.18 209 PRO A O 1
ATOM 1645 N N . GLY A 1 210 ? 15.602 66.576 105.843 1.00 23.71 210 GLY A N 1
ATOM 1646 C CA . GLY A 1 210 ? 14.593 66.592 106.889 1.00 25.10 210 GLY A CA 1
ATOM 1647 C C . GLY A 1 210 ? 14.000 65.251 107.290 1.00 26.17 210 GLY A C 1
ATOM 1648 O O . GLY A 1 210 ? 14.678 64.221 107.276 1.00 24.92 210 GLY A O 1
ATOM 1649 N N . PHE A 1 211 ? 12.719 65.264 107.655 1.00 28.26 211 PHE A N 1
ATOM 1650 C CA . PHE A 1 211 ? 12.044 64.046 108.071 1.00 29.53 211 PHE A CA 1
ATOM 1651 C C . PHE A 1 211 ? 11.947 63.068 106.910 1.00 31.30 211 PHE A C 1
ATOM 1652 O O . PHE A 1 211 ? 11.358 63.368 105.871 1.00 31.92 211 PHE A O 1
ATOM 1660 N N . GLY A 1 212 ? 12.522 61.888 107.098 1.00 33.36 212 GLY A N 1
ATOM 1661 C CA . GLY A 1 212 ? 12.515 60.897 106.040 1.00 32.58 212 GLY A CA 1
ATOM 1662 C C . GLY A 1 212 ? 13.945 60.459 105.806 1.00 32.75 212 GLY A C 1
ATOM 1663 O O . GLY A 1 212 ? 14.222 59.618 104.950 1.00 34.13 212 GLY A O 1
ATOM 1664 N N . SER A 1 213 ? 14.859 61.050 106.572 1.00 29.33 213 SER A N 1
ATOM 1665 C CA . SER A 1 213 ? 16.277 60.724 106.489 1.00 28.84 213 SER A CA 1
ATOM 1666 C C . SER A 1 213 ? 16.727 60.344 107.893 1.00 28.60 213 SER A C 1
ATOM 1667 O O . SER A 1 213 ? 16.021 60.613 108.867 1.00 29.01 213 SER A O 1
ATOM 1670 N N . VAL A 1 214 ? 17.891 59.717 108.003 1.00 24.53 214 VAL A N 1
ATOM 1671 C CA . VAL A 1 214 ? 18.409 59.341 109.312 1.00 25.63 214 VAL A CA 1
ATOM 1672 C C . VAL A 1 214 ? 19.606 60.227 109.618 1.00 26.37 214 VAL A C 1
ATOM 1673 O O . VAL A 1 214 ? 20.726 59.955 109.173 1.00 23.19 214 VAL A O 1
ATOM 1677 N N . ILE A 1 215 ? 19.365 61.314 110.344 1.00 25.73 215 ILE A N 1
ATOM 1678 C CA . ILE A 1 215 ? 20.462 62.195 110.707 1.00 29.06 215 ILE A CA 1
ATOM 1679 C C . ILE A 1 215 ? 21.140 62.739 109.443 1.00 27.34 215 ILE A C 1
ATOM 1680 O O . ILE A 1 215 ? 22.306 63.111 109.460 1.00 25.98 215 ILE A O 1
ATOM 1685 N N . GLY A 1 216 ? 20.384 62.785 108.347 1.00 32.54 216 GLY A N 1
ATOM 1686 C CA . GLY A 1 216 ? 20.911 63.292 107.089 1.00 33.52 216 GLY A CA 1
ATOM 1687 C C . GLY A 1 216 ? 21.159 62.241 106.012 1.00 34.93 216 GLY A C 1
ATOM 1688 O O . GLY A 1 216 ? 21.243 62.567 104.823 1.00 33.97 216 GLY A O 1
ATOM 1689 N N . ALA A 1 217 ? 21.270 60.980 106.419 1.00 30.77 217 ALA A N 1
ATOM 1690 C CA . ALA A 1 217 ? 21.528 59.892 105.477 1.00 31.83 217 ALA A CA 1
ATOM 1691 C C . ALA A 1 217 ? 20.266 59.153 105.028 1.00 32.40 217 ALA A C 1
ATOM 1692 O O . ALA A 1 217 ? 19.238 59.178 105.707 1.00 32.76 217 ALA A O 1
ATOM 1694 N N . ASN A 1 218 ? 20.356 58.499 103.875 1.00 32.22 218 ASN A N 1
ATOM 1695 C CA . ASN A 1 218 ? 19.244 57.728 103.345 1.00 31.79 218 ASN A CA 1
ATOM 1696 C C . ASN A 1 218 ? 18.951 56.622 104.352 1.00 31.83 218 ASN A C 1
ATOM 1697 O O . ASN A 1 218 ? 19.865 55.942 104.817 1.00 30.97 218 ASN A O 1
ATOM 1702 N N . PRO A 1 219 ? 17.671 56.431 104.705 1.00 32.22 219 PRO A N 1
ATOM 1703 C CA . PRO A 1 219 ? 17.276 55.399 105.671 1.00 33.05 219 PRO A CA 1
ATOM 1704 C C . PRO A 1 219 ? 17.634 53.956 105.317 1.00 34.59 219 PRO A C 1
ATOM 1705 O O . PRO A 1 219 ? 17.946 53.160 106.203 1.00 34.26 219 PRO A O 1
ATOM 1709 N N . GLU A 1 220 ? 17.602 53.613 104.032 1.00 39.57 220 GLU A N 1
ATOM 1710 C CA . GLU A 1 220 ? 17.896 52.244 103.628 1.00 41.55 220 GLU A CA 1
ATOM 1711 C C . GLU A 1 220 ? 19.186 51.650 104.187 1.00 41.61 220 GLU A C 1
ATOM 1712 O O . GLU A 1 220 ? 19.150 50.612 104.851 1.00 42.81 220 GLU A O 1
ATOM 1718 N N . GLN A 1 221 ? 20.321 52.288 103.921 1.00 37.77 221 GLN A N 1
ATOM 1719 C CA . GLN A 1 221 ? 21.597 51.771 104.414 1.00 38.81 221 GLN A CA 1
ATOM 1720 C C . GLN A 1 221 ? 21.610 51.743 105.935 1.00 38.18 221 GLN A C 1
ATOM 1721 O O . GLN A 1 221 ? 22.157 50.827 106.541 1.00 39.47 221 GLN A O 1
ATOM 1727 N N . SER A 1 222 ? 21.005 52.755 106.545 1.00 35.20 222 SER A N 1
ATOM 1728 C CA . SER A 1 222 ? 20.953 52.859 107.995 1.00 34.55 222 SER A CA 1
ATOM 1729 C C . SER A 1 222 ? 20.196 51.694 108.637 1.00 34.44 222 SER A C 1
ATOM 1730 O O . SER A 1 222 ? 20.707 51.051 109.558 1.00 34.51 222 SER A O 1
ATOM 1733 N N . ILE A 1 223 ? 18.982 51.419 108.164 1.00 33.47 223 ILE A N 1
ATOM 1734 C CA . ILE A 1 223 ? 18.201 50.316 108.719 1.00 33.18 223 ILE A CA 1
ATOM 1735 C C . ILE A 1 223 ? 18.953 48.990 108.561 1.00 34.37 223 ILE A C 1
ATOM 1736 O O . ILE A 1 223 ? 18.964 48.160 109.471 1.00 31.11 223 ILE A O 1
ATOM 1741 N N . ARG A 1 224 ? 19.577 48.795 107.404 1.00 36.32 224 ARG A N 1
ATOM 1742 C CA . ARG A 1 224 ? 20.339 47.577 107.141 1.00 39.25 224 ARG A CA 1
ATOM 1743 C C . ARG A 1 224 ? 21.477 47.429 108.144 1.00 39.66 224 ARG A C 1
ATOM 1744 O O . ARG A 1 224 ? 21.742 46.336 108.649 1.00 38.35 224 ARG A O 1
ATOM 1752 N N . LEU A 1 225 ? 22.149 48.538 108.427 1.00 43.52 225 LEU A N 1
ATOM 1753 C CA . LEU A 1 225 ? 23.249 48.527 109.375 1.00 45.50 225 LEU A CA 1
ATOM 1754 C C . LEU A 1 225 ? 22.765 48.000 110.724 1.00 46.97 225 LEU A C 1
ATOM 1755 O O . LEU A 1 225 ? 23.360 47.078 111.288 1.00 47.28 225 LEU A O 1
ATOM 1760 N N . PHE A 1 226 ? 21.677 48.577 111.228 1.00 43.09 226 PHE A N 1
ATOM 1761 C CA . PHE A 1 226 ? 21.123 48.179 112.518 1.00 44.69 226 PHE A CA 1
ATOM 1762 C C . PHE A 1 226 ? 20.379 46.841 112.538 1.00 47.47 226 PHE A C 1
ATOM 1763 O O . PHE A 1 226 ? 20.018 46.356 113.610 1.00 47.65 226 PHE A O 1
ATOM 1771 N N . CYS A 1 227 ? 20.147 46.251 111.366 1.00 49.07 227 CYS A N 1
ATOM 1772 C CA . CYS A 1 227 ? 19.454 44.962 111.275 1.00 52.73 227 CYS A CA 1
ATOM 1773 C C . CYS A 1 227 ? 20.403 43.839 110.892 1.00 55.41 227 CYS A C 1
ATOM 1774 O O . CYS A 1 227 ? 20.882 43.097 111.744 1.00 56.07 227 CYS A O 1
ATOM 1777 N N . ALA A 1 228 ? 20.654 43.718 109.594 1.00 83.02 228 ALA A N 1
ATOM 1778 C CA . ALA A 1 228 ? 21.539 42.695 109.060 1.00 86.59 228 ALA A CA 1
ATOM 1779 C C . ALA A 1 228 ? 22.984 42.938 109.490 1.00 89.42 228 ALA A C 1
ATOM 1780 O O . ALA A 1 228 ? 23.722 41.995 109.774 1.00 89.59 228 ALA A O 1
ATOM 1782 N N . GLY A 1 229 ? 23.383 44.207 109.533 1.00 90.33 229 GLY A N 1
ATOM 1783 C CA . GLY A 1 229 ? 24.742 44.547 109.917 1.00 93.73 229 GLY A CA 1
ATOM 1784 C C . GLY A 1 229 ? 25.614 44.904 108.726 1.00 96.43 229 GLY A C 1
ATOM 1785 O O . GLY A 1 229 ? 26.819 45.122 108.872 1.00 96.88 229 GLY A O 1
ATOM 1786 N N . SER A 1 230 ? 25.007 44.964 107.542 1.00 90.93 230 SER A N 1
ATOM 1787 C CA . SER A 1 230 ? 25.736 45.293 106.321 1.00 92.58 230 SER A CA 1
ATOM 1788 C C . SER A 1 230 ? 26.444 46.633 106.447 1.00 93.56 230 SER A C 1
ATOM 1789 O O . SER A 1 230 ? 25.934 47.562 107.075 1.00 93.66 230 SER A O 1
ATOM 1792 N N . ARG A 1 231 ? 27.623 46.727 105.841 1.00 87.90 231 ARG A N 1
ATOM 1793 C CA . ARG A 1 231 ? 28.415 47.949 105.885 1.00 88.39 231 ARG A CA 1
ATOM 1794 C C . ARG A 1 231 ? 28.327 48.698 104.560 1.00 87.71 231 ARG A C 1
ATOM 1795 O O . ARG A 1 231 ? 29.296 49.321 104.123 1.00 87.68 231 ARG A O 1
ATOM 1803 N N . GLU A 1 232 ? 27.158 48.639 103.928 1.00 72.83 232 GLU A N 1
ATOM 1804 C CA . GLU A 1 232 ? 26.949 49.307 102.647 1.00 72.02 232 GLU A CA 1
ATOM 1805 C C . GLU A 1 232 ? 27.043 50.834 102.745 1.00 70.07 232 GLU A C 1
ATOM 1806 O O . GLU A 1 232 ? 26.407 51.463 103.593 1.00 70.03 232 GLU A O 1
ATOM 1812 N N . HIS A 1 233 ? 27.857 51.406 101.863 1.00 70.85 233 HIS A N 1
ATOM 1813 C CA . HIS A 1 233 ? 28.095 52.848 101.762 1.00 67.69 233 HIS A CA 1
ATOM 1814 C C . HIS A 1 233 ? 26.916 53.724 102.189 1.00 64.53 233 HIS A C 1
ATOM 1815 O O . HIS A 1 233 ? 25.766 53.428 101.863 1.00 64.13 233 HIS A O 1
ATOM 1822 N N . PHE A 1 234 ? 27.199 54.812 102.901 1.00 56.85 234 PHE A N 1
ATOM 1823 C CA . PHE A 1 234 ? 26.135 55.720 103.316 1.00 52.27 234 PHE A CA 1
ATOM 1824 C C . PHE A 1 234 ? 25.842 56.600 102.100 1.00 48.39 234 PHE A C 1
ATOM 1825 O O . PHE A 1 234 ? 26.699 56.777 101.233 1.00 46.67 234 PHE A O 1
ATOM 1833 N N . GLU A 1 235 ? 24.642 57.163 102.043 1.00 45.19 235 GLU A N 1
ATOM 1834 C CA . GLU A 1 235 ? 24.262 58.011 100.923 1.00 39.98 235 GLU A CA 1
ATOM 1835 C C . GLU A 1 235 ? 23.553 59.253 101.453 1.00 35.92 235 GLU A C 1
ATOM 1836 O O . GLU A 1 235 ? 22.769 59.161 102.396 1.00 34.12 235 GLU A O 1
ATOM 1842 N N . VAL A 1 236 ? 23.841 60.411 100.866 1.00 34.44 236 VAL A N 1
ATOM 1843 C CA . VAL A 1 236 ? 23.200 61.652 101.289 1.00 30.91 236 VAL A CA 1
ATOM 1844 C C . VAL A 1 236 ? 21.715 61.623 100.915 1.00 30.18 236 VAL A C 1
ATOM 1845 O O . VAL A 1 236 ? 21.359 61.257 99.794 1.00 28.67 236 VAL A O 1
ATOM 1849 N N . SER A 1 237 ? 20.852 62.009 101.853 1.00 29.85 237 SER A N 1
ATOM 1850 C CA . SER A 1 237 ? 19.410 62.025 101.604 1.00 28.31 237 SER A CA 1
ATOM 1851 C C . SER A 1 237 ? 18.970 63.285 100.860 1.00 29.27 237 SER A C 1
ATOM 1852 O O . SER A 1 237 ? 19.534 64.362 101.061 1.00 27.47 237 SER A O 1
ATOM 1855 N N . LYS A 1 238 ? 17.962 63.141 100.003 1.00 30.14 238 LYS A N 1
ATOM 1856 C CA . LYS A 1 238 ? 17.427 64.264 99.239 1.00 32.86 238 LYS A CA 1
ATOM 1857 C C . LYS A 1 238 ? 15.999 64.503 99.710 1.00 32.64 238 LYS A C 1
ATOM 1858 O O . LYS A 1 238 ? 15.237 65.235 99.078 1.00 32.21 238 LYS A O 1
ATOM 1864 N N . CYS A 1 239 ? 15.643 63.877 100.827 1.00 32.44 239 CYS A N 1
ATOM 1865 C CA . CYS A 1 239 ? 14.296 63.986 101.366 1.00 31.95 239 CYS A CA 1
ATOM 1866 C C . CYS A 1 239 ? 14.071 65.204 102.263 1.00 30.37 239 CYS A C 1
ATOM 1867 O O . CYS A 1 239 ? 14.551 65.255 103.395 1.00 31.08 239 CYS A O 1
ATOM 1870 N N . GLY A 1 240 ? 13.341 66.184 101.737 1.00 30.63 240 GLY A N 1
ATOM 1871 C CA . GLY A 1 240 ? 13.022 67.387 102.489 1.00 29.38 240 GLY A CA 1
ATOM 1872 C C . GLY A 1 240 ? 14.201 68.140 103.074 1.00 28.29 240 GLY A C 1
ATOM 1873 O O . GLY A 1 240 ? 15.331 67.984 102.618 1.00 27.44 240 GLY A O 1
ATOM 1874 N N . ALA A 1 241 ? 13.945 68.958 104.092 1.00 26.91 241 ALA A N 1
ATOM 1875 C CA . ALA A 1 241 ? 15.015 69.736 104.703 1.00 27.51 241 ALA A CA 1
ATOM 1876 C C . ALA A 1 241 ? 14.646 70.349 106.041 1.00 27.05 241 ALA A C 1
ATOM 1877 O O . ALA A 1 241 ? 13.471 70.542 106.357 1.00 29.10 241 ALA A O 1
ATOM 1879 N N . GLN A 1 242 ? 15.670 70.665 106.823 1.00 26.60 242 GLN A N 1
ATOM 1880 C CA . GLN A 1 242 ? 15.468 71.288 108.119 1.00 25.31 242 GLN A CA 1
ATOM 1881 C C . GLN A 1 242 ? 16.603 72.250 108.406 1.00 24.64 242 GLN A C 1
ATOM 1882 O O . GLN A 1 242 ? 17.745 72.039 107.981 1.00 26.69 242 GLN A O 1
ATOM 1888 N N . LEU A 1 243 ? 16.270 73.316 109.117 1.00 23.27 243 LEU A N 1
ATOM 1889 C CA . LEU A 1 243 ? 17.225 74.339 109.501 1.00 24.36 243 LEU A CA 1
ATOM 1890 C C . LEU A 1 243 ? 17.109 74.473 111.012 1.00 23.72 243 LEU A C 1
ATOM 1891 O O . LEU A 1 243 ? 16.012 74.662 111.536 1.00 23.38 243 LEU A O 1
ATOM 1896 N N . ASN A 1 244 ? 18.238 74.374 111.706 1.00 22.02 244 ASN A N 1
ATOM 1897 C CA . ASN A 1 244 ? 18.255 74.485 113.156 1.00 21.24 244 ASN A CA 1
ATOM 1898 C C . ASN A 1 244 ? 19.382 75.400 113.606 1.00 22.39 244 ASN A C 1
ATOM 1899 O O . ASN A 1 244 ? 20.519 75.289 113.142 1.00 21.05 244 ASN A O 1
ATOM 1904 N N . GLY A 1 245 ? 19.066 76.316 114.511 1.00 25.68 245 GLY A N 1
ATOM 1905 C CA . GLY A 1 245 ? 20.082 77.232 114.978 1.00 24.69 245 GLY A CA 1
ATOM 1906 C C . GLY A 1 245 ? 19.707 77.929 116.262 1.00 26.15 245 GLY A C 1
ATOM 1907 O O . GLY A 1 245 ? 18.694 77.616 116.897 1.00 26.81 245 GLY A O 1
ATOM 1908 N N . VAL A 1 246 ? 20.544 78.878 116.648 1.00 23.00 246 VAL A N 1
ATOM 1909 C CA . VAL A 1 246 ? 20.323 79.641 117.855 1.00 22.74 246 VAL A CA 1
ATOM 1910 C C . VAL A 1 246 ? 20.599 81.119 117.626 1.00 23.95 246 VAL A C 1
ATOM 1911 O O . VAL A 1 246 ? 21.627 81.489 117.043 1.00 22.15 246 VAL A O 1
ATOM 1915 N N . PHE A 1 247 ? 19.664 81.955 118.061 1.00 22.49 247 PHE A N 1
ATOM 1916 C CA . PHE A 1 247 ? 19.847 83.393 117.982 1.00 22.79 247 PHE A CA 1
ATOM 1917 C C . PHE A 1 247 ? 20.193 83.836 119.395 1.00 22.79 247 PHE A C 1
ATOM 1918 O O . PHE A 1 247 ? 19.571 83.379 120.352 1.00 23.98 247 PHE A O 1
ATOM 1926 N N . PHE A 1 248 ? 21.196 84.693 119.536 1.00 24.41 248 PHE A N 1
ATOM 1927 C CA . PHE A 1 248 ? 21.545 85.199 120.856 1.00 25.95 248 PHE A CA 1
ATOM 1928 C C . PHE A 1 248 ? 22.161 86.580 120.756 1.00 26.63 248 PHE A C 1
ATOM 1929 O O . PHE A 1 248 ? 22.860 86.886 119.790 1.00 25.92 248 PHE A O 1
ATOM 1937 N N . GLU A 1 249 ? 21.877 87.426 121.742 1.00 29.07 249 GLU A N 1
ATOM 1938 C CA . GLU A 1 249 ? 22.453 88.763 121.753 1.00 32.32 249 GLU A CA 1
ATOM 1939 C C . GLU A 1 249 ? 23.130 89.037 123.089 1.00 32.60 249 GLU A C 1
ATOM 1940 O O . GLU A 1 249 ? 22.571 88.796 124.163 1.00 32.03 249 GLU A O 1
ATOM 1946 N N . VAL A 1 250 ? 24.359 89.522 123.001 1.00 45.89 250 VAL A N 1
ATOM 1947 C CA . VAL A 1 250 ? 25.164 89.814 124.167 1.00 49.30 250 VAL A CA 1
ATOM 1948 C C . VAL A 1 250 ? 24.992 91.286 124.519 1.00 51.87 250 VAL A C 1
ATOM 1949 O O . VAL A 1 250 ? 24.142 91.970 123.958 1.00 56.27 250 VAL A O 1
ATOM 1953 N N . ASP A 1 251 ? 25.790 91.756 125.466 1.00 37.26 251 ASP A N 1
ATOM 1954 C CA . ASP A 1 251 ? 25.769 93.144 125.902 1.00 35.20 251 ASP A CA 1
ATOM 1955 C C . ASP A 1 251 ? 27.249 93.458 125.995 1.00 33.84 251 ASP A C 1
ATOM 1956 O O . ASP A 1 251 ? 27.917 92.972 126.898 1.00 34.03 251 ASP A O 1
ATOM 1961 N N . VAL A 1 252 ? 27.764 94.247 125.059 1.00 33.00 252 VAL A N 1
ATOM 1962 C CA . VAL A 1 252 ? 29.188 94.580 125.040 1.00 33.54 252 VAL A CA 1
ATOM 1963 C C . VAL A 1 252 ? 29.736 95.117 126.360 1.00 33.84 252 VAL A C 1
ATOM 1964 O O . VAL A 1 252 ? 30.906 94.903 126.691 1.00 33.87 252 VAL A O 1
ATOM 1968 N N . ASN A 1 253 ? 28.887 95.803 127.116 1.00 39.77 253 ASN A N 1
ATOM 1969 C CA . ASN A 1 253 ? 29.295 96.376 128.395 1.00 42.14 253 ASN A CA 1
ATOM 1970 C C . ASN A 1 253 ? 29.452 95.331 129.498 1.00 40.92 253 ASN A C 1
ATOM 1971 O O . ASN A 1 253 ? 30.531 95.193 130.074 1.00 40.06 253 ASN A O 1
ATOM 1976 N N . THR A 1 254 ? 28.381 94.597 129.791 1.00 37.93 254 THR A N 1
ATOM 1977 C CA . THR A 1 254 ? 28.420 93.566 130.831 1.00 37.03 254 THR A CA 1
ATOM 1978 C C . THR A 1 254 ? 28.958 92.264 130.257 1.00 37.67 254 THR A C 1
ATOM 1979 O O . THR A 1 254 ? 29.408 91.384 130.988 1.00 38.05 254 THR A O 1
ATOM 1983 N N . LYS A 1 255 ? 28.894 92.168 128.934 1.00 38.74 255 LYS A N 1
ATOM 1984 C CA . LYS A 1 255 ? 29.307 90.999 128.172 1.00 37.97 255 LYS A CA 1
ATOM 1985 C C . LYS A 1 255 ? 28.667 89.710 128.681 1.00 35.91 255 LYS A C 1
ATOM 1986 O O . LYS A 1 255 ? 29.307 88.673 128.809 1.00 34.94 255 LYS A O 1
ATOM 1992 N N . LYS A 1 256 ? 27.372 89.819 128.959 1.00 36.68 256 LYS A N 1
ATOM 1993 C CA . LYS A 1 256 ? 26.543 88.712 129.416 1.00 36.82 256 LYS A CA 1
ATOM 1994 C C . LYS A 1 256 ? 25.513 88.521 128.305 1.00 36.55 256 LYS A C 1
ATOM 1995 O O . LYS A 1 256 ? 25.169 89.480 127.604 1.00 36.89 256 LYS A O 1
ATOM 2001 N N . VAL A 1 257 ? 25.030 87.297 128.127 1.00 28.40 257 VAL A N 1
ATOM 2002 C CA . VAL A 1 257 ? 24.024 87.063 127.109 1.00 28.56 257 VAL A CA 1
ATOM 2003 C C . VAL A 1 257 ? 22.733 87.636 127.666 1.00 29.12 257 VAL A C 1
ATOM 2004 O O . VAL A 1 257 ? 22.369 87.381 128.813 1.00 29.80 257 VAL A O 1
ATOM 2008 N N . ILE A 1 258 ? 22.046 88.411 126.844 1.00 32.24 258 ILE A N 1
ATOM 2009 C CA . ILE A 1 258 ? 20.809 89.060 127.246 1.00 33.98 258 ILE A CA 1
ATOM 2010 C C . ILE A 1 258 ? 19.566 88.395 126.684 1.00 32.80 258 ILE A C 1
ATOM 2011 O O . ILE A 1 258 ? 18.468 88.595 127.197 1.00 31.49 258 ILE A O 1
ATOM 2016 N N . LYS A 1 259 ? 19.735 87.605 125.633 1.00 31.78 259 LYS A N 1
ATOM 2017 C CA . LYS A 1 259 ? 18.596 86.941 125.022 1.00 32.83 259 LYS A CA 1
ATOM 2018 C C . LYS A 1 259 ? 19.001 85.769 124.139 1.00 31.63 259 LYS A C 1
ATOM 2019 O O . LYS A 1 259 ? 20.089 85.758 123.565 1.00 29.57 259 LYS A O 1
ATOM 2025 N N . THR A 1 260 ? 18.120 84.775 124.058 1.00 30.61 260 THR A N 1
ATOM 2026 C CA . THR A 1 260 ? 18.345 83.597 123.233 1.00 30.84 260 THR A CA 1
ATOM 2027 C C . THR A 1 260 ? 17.015 83.041 122.760 1.00 30.41 260 THR A C 1
ATOM 2028 O O . THR A 1 260 ? 16.009 83.128 123.461 1.00 28.29 260 THR A O 1
ATOM 2032 N N . GLU A 1 261 ? 17.024 82.465 121.564 1.00 31.69 261 GLU A N 1
ATOM 2033 C CA . GLU A 1 261 ? 15.830 81.869 120.988 1.00 30.32 261 GLU A CA 1
ATOM 2034 C C . GLU A 1 261 ? 16.252 80.793 119.996 1.00 27.98 261 GLU A C 1
ATOM 2035 O O . GLU A 1 261 ? 17.165 81.001 119.198 1.00 25.96 261 GLU A O 1
ATOM 2041 N N . ALA A 1 262 ? 15.593 79.644 120.051 1.00 26.31 262 ALA A N 1
ATOM 2042 C CA . ALA A 1 262 ? 15.904 78.557 119.135 1.00 27.02 262 ALA A CA 1
ATOM 2043 C C . ALA A 1 262 ? 15.295 78.857 117.765 1.00 27.32 262 ALA A C 1
ATOM 2044 O O . ALA A 1 262 ? 14.162 79.329 117.673 1.00 28.13 262 ALA A O 1
ATOM 2046 N N . ILE A 1 263 ? 16.050 78.586 116.706 1.00 26.98 263 ILE A N 1
ATOM 2047 C CA . ILE A 1 263 ? 15.569 78.816 115.350 1.00 27.34 263 ILE A CA 1
ATOM 2048 C C . ILE A 1 263 ? 15.334 77.470 114.675 1.00 27.49 263 ILE A C 1
ATOM 2049 O O . ILE A 1 263 ? 16.246 76.647 114.606 1.00 27.38 263 ILE A O 1
ATOM 2054 N N . ARG A 1 264 ? 14.118 77.246 114.183 1.00 29.00 264 ARG A N 1
ATOM 2055 C CA . ARG A 1 264 ? 13.800 75.992 113.506 1.00 31.23 264 ARG A CA 1
ATOM 2056 C C . ARG A 1 264 ? 12.839 76.122 112.324 1.00 30.96 264 ARG A C 1
ATOM 2057 O O . ARG A 1 264 ? 11.807 76.792 112.401 1.00 31.36 264 ARG A O 1
ATOM 2065 N N . ILE A 1 265 ? 13.206 75.472 111.228 1.00 27.08 265 ILE A N 1
ATOM 2066 C CA . ILE A 1 265 ? 12.403 75.471 110.016 1.00 27.05 265 ILE A CA 1
ATOM 2067 C C . ILE A 1 265 ? 12.392 74.041 109.488 1.00 27.48 265 ILE A C 1
ATOM 2068 O O . ILE A 1 265 ? 13.438 73.404 109.374 1.00 25.00 265 ILE A O 1
ATOM 2073 N N . VAL A 1 266 ? 11.203 73.534 109.190 1.00 25.84 266 VAL A N 1
ATOM 2074 C CA . VAL A 1 266 ? 11.068 72.180 108.692 1.00 27.63 266 VAL A CA 1
ATOM 2075 C C . VAL A 1 266 ? 10.250 72.129 107.408 1.00 29.13 266 VAL A C 1
ATOM 2076 O O . VAL A 1 266 ? 9.158 72.701 107.325 1.00 29.57 266 VAL A O 1
ATOM 2080 N N . GLU A 1 267 ? 10.793 71.439 106.409 1.00 32.67 267 GLU A N 1
ATOM 2081 C CA . GLU A 1 267 ? 10.135 71.287 105.117 1.00 34.57 267 GLU A CA 1
ATOM 2082 C C . GLU A 1 267 ? 9.964 69.797 104.854 1.00 33.59 267 GLU A C 1
ATOM 2083 O O . GLU A 1 267 ? 10.949 69.072 104.690 1.00 33.13 267 GLU A O 1
ATOM 2089 N N . ASP A 1 268 ? 8.718 69.338 104.828 1.00 28.57 268 ASP A N 1
ATOM 2090 C CA . ASP A 1 268 ? 8.448 67.934 104.584 1.00 28.74 268 ASP A CA 1
ATOM 2091 C C . ASP A 1 268 ? 8.417 67.660 103.090 1.00 29.99 268 ASP A C 1
ATOM 2092 O O . ASP A 1 268 ? 8.133 68.550 102.285 1.00 29.94 268 ASP A O 1
ATOM 2097 N N . ASP A 1 269 ? 8.725 66.421 102.732 1.00 30.65 269 ASP A N 1
ATOM 2098 C CA . ASP A 1 269 ? 8.777 65.997 101.341 1.00 30.36 269 ASP A CA 1
ATOM 2099 C C . ASP A 1 269 ? 7.760 64.884 101.114 1.00 29.31 269 ASP A C 1
ATOM 2100 O O . ASP A 1 269 ? 7.775 63.874 101.809 1.00 27.64 269 ASP A O 1
ATOM 2105 N N . PRO A 1 270 ? 6.855 65.058 100.139 1.00 30.73 270 PRO A N 1
ATOM 2106 C CA . PRO A 1 270 ? 5.840 64.040 99.846 1.00 29.81 270 PRO A CA 1
ATOM 2107 C C . PRO A 1 270 ? 6.439 62.683 99.489 1.00 29.02 270 PRO A C 1
ATOM 2108 O O . PRO A 1 270 ? 5.836 61.638 99.739 1.00 28.96 270 PRO A O 1
ATOM 2112 N N . ARG A 1 271 ? 7.638 62.700 98.922 1.00 29.76 271 ARG A N 1
ATOM 2113 C CA . ARG A 1 271 ? 8.294 61.465 98.521 1.00 30.90 271 ARG A CA 1
ATOM 2114 C C . ARG A 1 271 ? 8.572 60.496 99.683 1.00 29.71 271 ARG A C 1
ATOM 2115 O O . ARG A 1 271 ? 8.848 59.319 99.460 1.00 29.07 271 ARG A O 1
ATOM 2123 N N . TYR A 1 272 ? 8.493 60.982 100.918 1.00 28.93 272 TYR A N 1
ATOM 2124 C CA . TYR A 1 272 ? 8.709 60.117 102.079 1.00 27.91 272 TYR A CA 1
ATOM 2125 C C . TYR A 1 272 ? 7.473 59.231 102.267 1.00 29.06 272 TYR A C 1
ATOM 2126 O O . TYR A 1 272 ? 7.563 58.100 102.753 1.00 28.27 272 TYR A O 1
ATOM 2135 N N . LEU A 1 273 ? 6.318 59.756 101.865 1.00 32.33 273 LEU A N 1
ATOM 2136 C CA . LEU A 1 273 ? 5.051 59.039 101.996 1.00 33.78 273 LEU A CA 1
ATOM 2137 C C . LEU A 1 273 ? 4.980 57.751 101.184 1.00 34.36 273 LEU A C 1
ATOM 2138 O O . LEU A 1 273 ? 4.206 56.857 101.509 1.00 35.87 273 LEU A O 1
ATOM 2143 N N . LYS A 1 274 ? 5.791 57.657 100.137 1.00 39.83 274 LYS A N 1
ATOM 2144 C CA . LYS A 1 274 ? 5.805 56.476 99.278 1.00 42.63 274 LYS A CA 1
ATOM 2145 C C . LY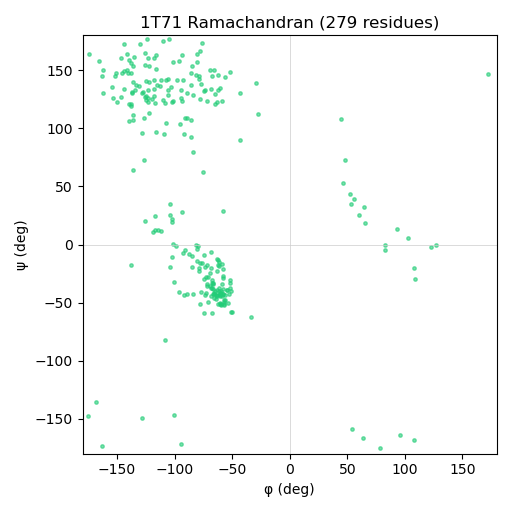S A 1 274 ? 6.761 55.405 99.802 1.00 43.86 274 LYS A C 1
ATOM 2146 O O . LYS A 1 274 ? 6.794 54.286 99.286 1.00 45.10 274 LYS A O 1
ATOM 2152 N N . GLN A 1 275 ? 7.539 55.747 100.825 1.00 34.83 275 GLN A N 1
ATOM 2153 C CA . GLN A 1 275 ? 8.501 54.805 101.392 1.00 34.88 275 GLN A CA 1
ATOM 2154 C C . GLN A 1 275 ? 7.919 53.752 102.335 1.00 34.24 275 GLN A C 1
ATOM 2155 O O . GLN A 1 275 ? 6.987 54.024 103.092 1.00 33.82 275 GLN A O 1
ATOM 2161 N N . ASP A 1 276 ? 8.493 52.552 102.293 1.00 38.95 276 ASP A N 1
ATOM 2162 C CA . ASP A 1 276 ? 8.055 51.450 103.146 1.00 39.32 276 ASP A CA 1
ATOM 2163 C C . ASP A 1 276 ? 9.265 50.720 103.746 1.00 39.09 276 ASP A C 1
ATOM 2164 O O . ASP A 1 276 ? 9.497 49.542 103.470 1.00 39.93 276 ASP A O 1
ATOM 2169 N N . TYR A 1 277 ? 10.028 51.430 104.575 1.00 33.14 277 TYR A N 1
ATOM 2170 C CA . TYR A 1 277 ? 11.220 50.879 105.215 1.00 31.04 277 TYR A CA 1
ATOM 2171 C C . TYR A 1 277 ? 10.947 49.701 106.153 1.00 31.87 277 TYR A C 1
ATOM 2172 O O . TYR A 1 277 ? 11.866 48.953 106.493 1.00 30.67 277 TYR A O 1
ATOM 2181 N N . PHE A 1 278 ? 9.690 49.538 106.564 1.00 32.87 278 PHE A N 1
ATOM 2182 C CA . PHE A 1 278 ? 9.294 48.461 107.477 1.00 33.66 278 PHE A CA 1
ATOM 2183 C C . PHE A 1 278 ? 9.771 47.097 106.994 1.00 35.32 278 PHE A C 1
ATOM 2184 O O . PHE A 1 278 ? 10.076 46.214 107.791 1.00 34.76 278 PHE A O 1
ATOM 2192 N N . ASN A 1 279 ? 9.829 46.917 105.683 1.00 45.71 279 ASN A N 1
ATOM 2193 C CA . ASN A 1 279 ? 10.276 45.644 105.135 1.00 49.41 279 ASN A CA 1
ATOM 2194 C C . ASN A 1 279 ? 11.791 45.519 105.279 1.00 49.52 279 ASN A C 1
ATOM 2195 O O . ASN A 1 279 ? 12.516 45.433 104.298 1.00 49.75 279 ASN A O 1
ATOM 2200 N N . LEU A 1 280 ? 12.243 45.511 106.533 1.00 58.72 280 LEU A N 1
ATOM 2201 C CA . LEU A 1 280 ? 13.652 45.412 106.893 1.00 56.81 280 LEU A CA 1
ATOM 2202 C C . LEU A 1 280 ? 14.436 44.392 106.094 1.00 56.27 280 LEU A C 1
ATOM 2203 O O . LEU A 1 280 ? 15.667 44.408 106.113 1.00 57.60 280 LEU A O 1
ATOM 2208 N N . ILE A 1 281 ? 14.340 47.200 104.966 1.00 104.13 281 ILE A N 1
ATOM 2209 C CA . ILE A 1 281 ? 14.804 48.243 104.066 1.00 104.39 281 ILE A CA 1
ATOM 2210 C C . ILE A 1 281 ? 15.543 49.341 104.829 1.00 105.40 281 ILE A C 1
ATOM 2211 O O . ILE A 1 281 ? 16.741 49.571 104.547 1.00 104.79 281 ILE A O 1
#